Protein AF-A0A8T6G2Q2-F1 (afdb_monomer_lite)

Secondary structure (DSSP, 8-state):
--------------------------HHHHHHHHHHHHHHHHHHHHHHHH---SHHHHHHHHHHHHHHGGGTHHHHHHHHHHHHHHHHHHHH------HHHHHHHHHHHHHHHHHHHHHH-SHHHHTTS-TTHHHHHHHHHHHHHHHHHHHHHHHHHHHHHHHHHHHHHHHHHHHHHHHHHHHHHHHHHHHHHHHHHHHHHHHHHHHHTTS-S--------------------------PPPPPP--------TT--------------S-------------

Sequence (283 aa):
MATRRSTAQKKSSRDSGLPLPSFRLPSPLRREVFGVLSIVIGLLSGIALLSPSGTVSGLWHELLVVLFGWMAPLPALASIVLGVQLIRDGITQERYVRWETLTALAVLVLAATAFGQAIAGPPEMAAAYPVGGAIGLQILAPLTTALGFAGAVIVLFALLLITTIITFSISLGRMRSALGGMWYVVRLVGKGIGVLFRAAGGAYRRMGERATEPEEEEPPQPRALNVRVASNVNAANGSAAPALPAMEVVVPNPADADDPTEAKDTAVDPDSETAMETEADAT

Structure (mmCIF, N/CA/C/O backbone):
data_AF-A0A8T6G2Q2-F1
#
_entry.id   AF-A0A8T6G2Q2-F1
#
loop_
_atom_site.group_PDB
_atom_site.id
_atom_site.type_symbol
_atom_site.label_atom_id
_atom_site.label_alt_id
_atom_site.label_comp_id
_atom_site.label_asym_id
_atom_site.label_entity_id
_atom_site.label_seq_id
_atom_site.pdbx_PDB_ins_code
_atom_site.Cartn_x
_atom_site.Cartn_y
_atom_site.Cartn_z
_atom_site.occupancy
_atom_site.B_iso_or_equiv
_atom_site.auth_seq_id
_atom_site.auth_comp_id
_atom_site.auth_asym_id
_atom_site.auth_atom_id
_atom_site.pdbx_PDB_model_num
ATOM 1 N N . MET A 1 1 ? -24.782 -66.542 21.869 1.00 51.47 1 MET A N 1
ATOM 2 C CA . MET A 1 1 ? -23.308 -66.505 21.752 1.00 51.47 1 MET A CA 1
ATOM 3 C C . MET A 1 1 ? -22.889 -65.052 21.634 1.00 51.47 1 MET A C 1
ATOM 5 O O . MET A 1 1 ? -23.308 -64.391 20.697 1.00 51.47 1 MET A O 1
ATOM 9 N N . ALA A 1 2 ? -22.188 -64.541 22.643 1.00 57.53 2 ALA A N 1
ATOM 10 C CA . ALA A 1 2 ? -21.801 -63.140 22.763 1.00 57.53 2 ALA A CA 1
ATOM 11 C C . ALA A 1 2 ? -20.299 -63.003 22.500 1.00 57.53 2 ALA A C 1
ATOM 13 O O . ALA A 1 2 ? -19.509 -63.692 23.147 1.00 57.53 2 ALA A O 1
ATOM 14 N N . THR A 1 3 ? -19.904 -62.107 21.596 1.00 63.47 3 THR A N 1
ATOM 15 C CA . THR A 1 3 ? -18.490 -61.862 21.285 1.00 63.47 3 THR A CA 1
ATOM 16 C C . THR A 1 3 ? -18.117 -60.435 21.672 1.00 63.47 3 THR A C 1
ATOM 18 O O . THR A 1 3 ? -18.461 -59.468 21.000 1.00 63.47 3 THR A O 1
ATOM 21 N N . ARG A 1 4 ? -17.412 -60.326 22.805 1.00 67.88 4 ARG A N 1
ATOM 22 C CA . ARG A 1 4 ? -16.625 -59.162 23.238 1.00 67.88 4 ARG A CA 1
ATOM 23 C C . ARG A 1 4 ? -15.476 -58.906 22.257 1.00 67.88 4 ARG A C 1
ATOM 25 O O . ARG A 1 4 ? -14.802 -59.864 21.893 1.00 67.88 4 ARG A O 1
ATOM 32 N N . ARG A 1 5 ? -15.158 -57.637 21.970 1.00 54.91 5 ARG A N 1
ATOM 33 C CA . ARG A 1 5 ? -13.792 -57.114 21.704 1.00 54.91 5 ARG A CA 1
ATOM 34 C C . ARG A 1 5 ? -13.895 -55.596 21.535 1.00 54.91 5 ARG A C 1
ATOM 36 O O . ARG A 1 5 ? -14.628 -55.120 20.687 1.00 54.91 5 ARG A O 1
ATOM 43 N N . SER A 1 6 ? -13.384 -54.807 22.471 1.00 55.81 6 SER A N 1
ATOM 44 C CA . SER A 1 6 ? -11.972 -54.431 22.659 1.00 55.81 6 SER A CA 1
ATOM 45 C C . SER A 1 6 ? -11.857 -52.941 22.350 1.00 55.81 6 SER A C 1
ATOM 47 O O . SER A 1 6 ? -11.487 -52.524 21.258 1.00 55.81 6 SER A O 1
ATOM 49 N N . THR A 1 7 ? -12.251 -52.140 23.333 1.00 59.00 7 THR A N 1
ATOM 50 C CA . THR A 1 7 ? -12.077 -50.691 23.371 1.00 59.00 7 THR A CA 1
ATOM 51 C C . THR A 1 7 ? -10.587 -50.370 23.492 1.00 59.00 7 THR A C 1
ATOM 53 O O . THR A 1 7 ? -10.003 -50.523 24.564 1.00 59.00 7 THR A O 1
ATOM 56 N N . ALA A 1 8 ? -9.964 -49.950 22.389 1.00 65.19 8 ALA A N 1
ATOM 57 C CA . ALA A 1 8 ? -8.595 -49.450 22.380 1.00 65.19 8 ALA A CA 1
ATOM 58 C C . ALA A 1 8 ? -8.556 -48.074 23.059 1.00 65.19 8 ALA A C 1
ATOM 60 O O . ALA A 1 8 ? -9.005 -47.060 22.525 1.00 65.19 8 ALA A O 1
ATOM 61 N N . GLN A 1 9 ? -8.052 -48.072 24.286 1.00 64.00 9 GLN A N 1
ATOM 62 C CA . GLN A 1 9 ? -7.900 -46.905 25.137 1.00 64.00 9 GLN A CA 1
ATOM 63 C C . GLN A 1 9 ? -6.747 -46.046 24.589 1.00 64.00 9 GLN A C 1
ATOM 65 O O . GLN A 1 9 ? -5.572 -46.326 24.823 1.00 64.00 9 GLN A O 1
ATOM 70 N N . LYS A 1 10 ? -7.080 -45.015 23.801 1.00 64.75 10 LYS A N 1
ATOM 71 C CA . LYS A 1 10 ? -6.103 -44.065 23.254 1.00 64.75 10 LYS A CA 1
ATOM 72 C C . LYS A 1 10 ? -5.532 -43.231 24.404 1.00 64.75 10 LYS A C 1
ATOM 74 O O . LYS A 1 10 ? -6.220 -42.408 25.004 1.00 64.75 10 LYS A O 1
ATOM 79 N N . LYS A 1 11 ? -4.270 -43.511 24.730 1.00 55.12 11 LYS A N 1
ATOM 80 C CA . LYS A 1 11 ? -3.450 -42.863 25.756 1.00 55.12 11 LYS A CA 1
ATOM 81 C C . LYS A 1 11 ? -3.349 -41.365 25.446 1.00 55.12 11 LYS A C 1
ATOM 83 O O . LYS A 1 11 ? -2.615 -40.950 24.558 1.00 55.12 11 LYS A O 1
ATOM 88 N N . SER A 1 12 ? -4.150 -40.578 26.159 1.00 57.19 12 SER A N 1
ATOM 89 C CA . SER A 1 12 ? -4.102 -39.117 26.194 1.00 57.19 12 SER A CA 1
ATOM 90 C C . SER A 1 12 ? -2.774 -38.686 26.812 1.00 57.19 12 SER A C 1
ATOM 92 O O . SER A 1 12 ? -2.620 -38.714 28.036 1.00 57.19 12 SER A O 1
ATOM 94 N N . SER A 1 13 ? -1.818 -38.309 25.970 1.00 58.84 13 SER A N 1
ATOM 95 C CA . SER A 1 13 ? -0.594 -37.620 26.369 1.00 58.84 13 SER A CA 1
ATOM 96 C C . SER A 1 13 ? -0.976 -36.350 27.129 1.00 58.84 13 SER A C 1
ATOM 98 O O . SER A 1 13 ? -1.517 -35.406 26.557 1.00 58.84 13 SER A O 1
ATOM 100 N N . ARG A 1 14 ? -0.768 -36.372 28.449 1.00 54.38 14 ARG A N 1
ATOM 101 C CA . ARG A 1 14 ? -0.825 -35.196 29.316 1.00 54.38 14 ARG A CA 1
ATOM 102 C C . ARG A 1 14 ? 0.347 -34.304 28.937 1.00 54.38 14 ARG A C 1
ATOM 104 O O . ARG A 1 14 ? 1.445 -34.474 29.454 1.00 54.38 14 ARG A O 1
ATOM 111 N N . ASP A 1 15 ? 0.094 -33.398 28.009 1.00 60.88 15 ASP A N 1
ATOM 112 C CA . ASP A 1 15 ? 0.942 -32.244 27.773 1.00 60.88 15 ASP A CA 1
ATOM 113 C C . ASP A 1 15 ? 0.761 -31.293 28.963 1.00 60.88 15 ASP A C 1
ATOM 115 O O . ASP A 1 15 ? -0.177 -30.499 29.036 1.00 60.88 15 ASP A O 1
ATOM 119 N N . SER A 1 16 ? 1.596 -31.472 29.985 1.00 57.59 16 SER A N 1
ATOM 120 C CA . SER A 1 16 ? 1.723 -30.566 31.125 1.00 57.59 16 SER A CA 1
ATOM 121 C C . SER A 1 16 ? 2.542 -29.341 30.718 1.00 57.59 16 SER A C 1
ATOM 123 O O . SER A 1 16 ? 3.572 -29.035 31.318 1.00 57.59 16 SER A O 1
ATOM 125 N N . GLY A 1 17 ? 2.086 -28.655 29.669 1.00 61.47 17 GLY A N 1
ATOM 126 C CA . GLY A 1 17 ? 2.550 -27.326 29.320 1.00 61.47 17 GLY A CA 1
ATOM 127 C C . GLY A 1 17 ? 2.152 -26.371 30.436 1.00 61.47 17 GLY A C 1
ATOM 128 O O . GLY A 1 17 ? 0.968 -26.223 30.749 1.00 61.47 17 GLY A O 1
ATOM 129 N N . LEU A 1 18 ? 3.152 -25.761 31.072 1.00 70.06 18 LEU A N 1
ATOM 130 C CA . LEU A 1 18 ? 2.967 -24.695 32.052 1.00 70.06 18 LEU A CA 1
ATOM 131 C C . LEU A 1 18 ? 1.951 -23.683 31.496 1.00 70.06 18 LEU A C 1
ATOM 133 O O . LEU A 1 18 ? 2.100 -23.277 30.339 1.00 70.06 18 LEU A O 1
ATOM 137 N N . PRO A 1 19 ? 0.921 -23.283 32.267 1.00 65.06 19 PRO A N 1
ATOM 138 C CA . PRO A 1 19 ? -0.070 -22.322 31.812 1.00 65.06 19 PRO A CA 1
ATOM 139 C C . PRO A 1 19 ? 0.633 -20.986 31.592 1.00 65.06 19 PRO A C 1
ATOM 141 O O . PRO A 1 19 ? 0.800 -20.187 32.512 1.00 65.06 19 PRO A O 1
ATOM 144 N N . LEU A 1 20 ? 1.087 -20.761 30.359 1.00 74.50 20 LEU A N 1
ATOM 145 C CA . LEU A 1 20 ? 1.604 -19.474 29.941 1.00 74.50 20 LEU A CA 1
ATOM 146 C C . LEU A 1 20 ? 0.489 -18.459 30.209 1.00 74.50 20 LEU A C 1
ATOM 148 O O . LEU A 1 20 ? -0.656 -18.711 29.814 1.00 74.50 20 LEU A O 1
ATOM 152 N N . PRO A 1 21 ? 0.782 -17.348 30.903 1.00 66.44 21 PRO A N 1
ATOM 153 C CA . PRO A 1 21 ? -0.206 -16.327 31.200 1.00 66.44 21 PRO A CA 1
ATOM 154 C C . PRO A 1 21 ? -0.752 -15.790 29.878 1.00 66.44 21 PRO A C 1
ATOM 156 O O . PRO A 1 21 ? -0.144 -14.953 29.211 1.00 66.44 21 PRO A O 1
ATOM 159 N N . SER A 1 22 ? -1.902 -16.317 29.454 1.00 71.00 22 SER A N 1
ATOM 160 C CA . SER A 1 22 ? -2.543 -15.873 28.233 1.00 71.00 22 SER A CA 1
ATOM 161 C C . SER A 1 22 ? -3.115 -14.497 28.531 1.00 71.00 22 SER A C 1
ATOM 163 O O . SER A 1 22 ? -4.169 -14.387 29.162 1.00 71.00 22 SER A O 1
ATOM 165 N N . PHE A 1 23 ? -2.416 -13.448 28.100 1.00 64.75 23 PHE A N 1
ATOM 166 C CA . PHE A 1 23 ? -2.930 -12.083 28.059 1.00 64.75 23 PHE A CA 1
ATOM 167 C C . PHE A 1 23 ? -4.127 -12.029 27.093 1.00 64.75 23 PHE A C 1
ATOM 169 O O . PHE A 1 23 ? -4.063 -11.568 25.949 1.00 64.75 23 PHE A O 1
ATOM 176 N N . ARG A 1 24 ? -5.274 -12.540 27.546 1.00 67.94 24 ARG A N 1
ATOM 177 C CA . ARG A 1 24 ? -6.574 -12.393 26.898 1.00 67.94 24 ARG A CA 1
ATOM 178 C C . ARG A 1 24 ? -7.089 -10.993 27.199 1.00 67.94 24 ARG A C 1
ATOM 180 O O . ARG A 1 24 ? -8.025 -10.803 27.962 1.00 67.94 24 ARG A O 1
ATOM 187 N N . LEU A 1 25 ? -6.440 -10.006 26.583 1.00 69.19 25 LEU A N 1
ATOM 188 C CA . LEU A 1 25 ? -6.986 -8.660 26.456 1.00 69.19 25 LEU A CA 1
ATOM 189 C C . LEU A 1 25 ? -8.425 -8.758 25.923 1.00 69.19 25 LEU A C 1
ATOM 191 O O . LEU A 1 25 ? -8.634 -9.497 24.948 1.00 69.19 25 LEU A O 1
ATOM 195 N N . PRO A 1 26 ? -9.387 -8.029 26.516 1.00 76.69 26 PRO A N 1
ATOM 196 C CA . PRO A 1 26 ? -10.758 -7.980 26.035 1.00 76.69 26 PRO A CA 1
ATOM 197 C C . PRO A 1 26 ? -10.781 -7.684 24.533 1.00 76.69 26 PRO A C 1
ATOM 199 O O . PRO A 1 26 ? -10.098 -6.776 24.057 1.00 76.69 26 PRO A O 1
ATOM 202 N N . SER A 1 27 ? -11.568 -8.453 23.777 1.00 75.00 27 SER A N 1
ATOM 203 C CA . SER A 1 27 ? -11.686 -8.296 22.321 1.00 75.00 27 SER A CA 1
ATOM 204 C C . SER A 1 27 ? -11.987 -6.858 21.840 1.00 75.00 27 SER A C 1
ATOM 206 O O . SER A 1 27 ? -11.511 -6.529 20.752 1.00 75.00 27 SER A O 1
ATOM 208 N N . PRO A 1 28 ? -12.717 -6.001 22.593 1.00 74.81 28 PRO A N 1
ATOM 209 C CA . PRO A 1 28 ? -12.918 -4.595 22.228 1.00 74.81 28 PRO A CA 1
ATOM 210 C C . PRO A 1 28 ? -11.619 -3.780 22.274 1.00 74.81 28 PRO A C 1
ATOM 212 O O . PRO A 1 28 ? -11.268 -3.129 21.294 1.00 74.81 28 PRO A O 1
ATOM 215 N N . LEU A 1 29 ? -10.849 -3.913 23.362 1.00 80.31 29 LEU A N 1
ATOM 216 C CA . LEU A 1 29 ? -9.607 -3.162 23.581 1.00 80.31 29 LEU A CA 1
ATOM 217 C C . LEU A 1 29 ? -8.563 -3.456 22.498 1.00 80.31 29 LEU A C 1
ATOM 219 O O . LEU A 1 29 ? -7.843 -2.568 22.055 1.00 80.31 29 LEU A O 1
ATOM 223 N N . ARG A 1 30 ? -8.499 -4.710 22.028 1.00 80.19 30 ARG A N 1
ATOM 224 C CA . ARG A 1 30 ? -7.581 -5.097 20.946 1.00 80.19 30 ARG A CA 1
ATOM 225 C C . ARG A 1 30 ? -7.847 -4.297 19.669 1.00 80.19 30 ARG A C 1
ATOM 227 O O . ARG A 1 30 ? -6.897 -3.850 19.039 1.00 80.19 30 ARG A O 1
ATOM 234 N N . ARG A 1 31 ? -9.115 -4.097 19.289 1.00 77.31 31 ARG A N 1
ATOM 235 C CA . ARG A 1 31 ? -9.473 -3.337 18.077 1.00 77.31 31 ARG A CA 1
ATOM 236 C C . ARG A 1 31 ? -9.104 -1.866 18.188 1.00 77.31 31 ARG A C 1
ATOM 238 O O . ARG A 1 31 ? -8.570 -1.324 17.228 1.00 77.31 31 ARG A O 1
ATOM 245 N N . GLU A 1 32 ? -9.350 -1.249 19.339 1.00 82.31 32 GLU A N 1
ATOM 246 C CA . GLU A 1 32 ? -8.978 0.148 19.581 1.00 82.31 32 GLU A CA 1
ATOM 247 C C . GLU A 1 32 ? -7.463 0.343 19.490 1.00 82.31 32 GLU A C 1
ATOM 249 O O . GLU A 1 32 ? -7.003 1.229 18.772 1.00 82.31 32 GLU A O 1
ATOM 254 N N . VAL A 1 33 ? -6.683 -0.544 20.120 1.00 85.31 33 VAL A N 1
ATOM 255 C CA . VAL A 1 33 ? -5.214 -0.512 20.049 1.00 85.31 33 VAL A CA 1
ATOM 256 C C . VAL A 1 33 ? -4.726 -0.671 18.608 1.00 85.31 33 VAL A C 1
ATOM 258 O O . VAL A 1 33 ? -3.885 0.108 18.168 1.00 85.31 33 VAL A O 1
ATOM 261 N N . PHE A 1 34 ? -5.277 -1.617 17.839 1.00 82.12 34 PHE A N 1
ATOM 262 C CA . PHE A 1 34 ? -4.931 -1.772 16.420 1.00 82.12 34 PHE A CA 1
ATOM 263 C C . PHE A 1 34 ? -5.338 -0.560 15.572 1.00 82.12 34 PHE A C 1
ATOM 265 O O . PHE A 1 34 ? -4.605 -0.188 14.655 1.00 82.12 34 PHE A O 1
ATOM 272 N N . GLY A 1 35 ? -6.477 0.066 15.874 1.00 82.75 35 GLY A N 1
ATOM 273 C CA . GLY A 1 35 ? -6.940 1.274 15.199 1.00 82.75 35 GLY A CA 1
ATOM 274 C C . GLY A 1 35 ? -5.987 2.443 15.423 1.00 82.75 35 GLY A C 1
ATOM 275 O O . GLY A 1 35 ? -5.496 3.028 14.460 1.00 82.75 35 GLY A O 1
ATOM 276 N N . VAL A 1 36 ? -5.650 2.725 16.684 1.00 86.62 36 VAL A N 1
ATOM 277 C CA . VAL A 1 36 ? -4.684 3.772 17.052 1.00 86.62 36 VAL A CA 1
ATOM 278 C C . VAL A 1 36 ? -3.313 3.484 16.446 1.00 86.62 36 VAL A C 1
ATOM 280 O O . VAL A 1 36 ? -2.727 4.372 15.831 1.00 86.62 36 VAL A O 1
ATOM 283 N N . LEU A 1 37 ? -2.825 2.245 16.542 1.00 87.94 37 LEU A N 1
ATOM 284 C CA . LEU A 1 37 ? -1.538 1.854 15.968 1.00 87.94 37 LEU A CA 1
ATOM 285 C C . LEU A 1 37 ? -1.514 2.056 14.446 1.00 87.94 37 LEU A C 1
ATOM 287 O O . LEU A 1 37 ? -0.541 2.586 13.919 1.00 87.94 37 LEU A O 1
ATOM 291 N N . SER A 1 38 ? -2.601 1.717 13.748 1.00 83.31 38 SER A N 1
ATOM 292 C CA . SER A 1 38 ? -2.727 1.939 12.300 1.00 83.31 38 SER A CA 1
ATOM 293 C C . SER A 1 38 ? -2.705 3.427 11.940 1.00 83.31 38 SER A C 1
ATOM 295 O O . SER A 1 38 ? -2.037 3.814 10.982 1.00 83.31 38 SER A O 1
ATOM 297 N N . ILE A 1 39 ? -3.370 4.283 12.727 1.00 83.44 39 ILE A N 1
ATOM 298 C CA . ILE A 1 39 ? -3.314 5.742 12.540 1.00 83.44 39 ILE A CA 1
ATOM 299 C C . ILE A 1 39 ? -1.889 6.259 12.746 1.00 83.44 39 ILE A C 1
ATOM 301 O O . ILE A 1 39 ? -1.410 7.045 11.931 1.00 83.44 39 ILE A O 1
ATOM 305 N N . VAL A 1 40 ? -1.200 5.809 13.799 1.00 90.12 40 VAL A N 1
ATOM 306 C CA . VAL A 1 40 ? 0.190 6.200 14.084 1.00 90.12 40 VAL A CA 1
ATOM 307 C C . VAL A 1 40 ? 1.118 5.775 12.948 1.00 90.12 40 VAL A C 1
ATOM 309 O O . VAL A 1 40 ? 1.902 6.594 12.480 1.00 90.12 40 VAL A O 1
ATOM 312 N N . ILE A 1 41 ? 0.992 4.542 12.447 1.00 87.56 41 ILE A N 1
ATOM 313 C CA . ILE A 1 41 ? 1.764 4.048 11.296 1.00 87.56 41 ILE A CA 1
ATOM 314 C C . ILE A 1 41 ? 1.473 4.884 10.044 1.00 87.56 41 ILE A C 1
ATOM 316 O O . ILE A 1 41 ? 2.397 5.250 9.316 1.00 87.56 41 ILE A O 1
ATOM 320 N N . GLY A 1 42 ? 0.207 5.224 9.799 1.00 86.31 42 GLY A N 1
ATOM 321 C CA . GLY A 1 42 ? -0.194 6.052 8.665 1.00 86.31 42 GLY A CA 1
ATOM 322 C C . GLY A 1 42 ? 0.355 7.479 8.736 1.00 86.31 42 GLY A C 1
ATOM 323 O O . GLY A 1 42 ? 0.887 7.985 7.749 1.00 86.31 42 GLY A O 1
ATOM 324 N N . LEU A 1 43 ? 0.305 8.107 9.914 1.00 86.19 43 LEU A N 1
ATOM 325 C CA . LEU A 1 43 ? 0.905 9.420 10.174 1.00 86.19 43 LEU A CA 1
ATOM 326 C C . LEU A 1 43 ? 2.426 9.386 10.026 1.00 86.19 43 LEU A C 1
ATOM 328 O O . LEU A 1 43 ? 2.983 10.249 9.354 1.00 86.19 43 LEU A O 1
ATOM 332 N N . LEU A 1 44 ? 3.090 8.386 10.611 1.00 88.62 44 LEU A N 1
ATOM 333 C CA . LEU A 1 44 ? 4.538 8.212 10.516 1.00 88.62 44 LEU A CA 1
ATOM 334 C C . LEU A 1 44 ? 4.974 8.048 9.058 1.00 88.62 44 LEU A C 1
ATOM 336 O O . LEU A 1 44 ? 5.921 8.696 8.622 1.00 88.62 44 LEU A O 1
ATOM 340 N N . SER A 1 45 ? 4.233 7.249 8.289 1.00 87.69 45 SER A N 1
ATOM 341 C CA . SER A 1 45 ? 4.470 7.056 6.857 1.00 87.69 45 SER A CA 1
ATOM 342 C C . SER A 1 45 ? 4.252 8.348 6.069 1.00 87.69 45 SER A C 1
ATOM 344 O O . SER A 1 45 ? 5.067 8.696 5.221 1.00 87.69 45 SER A O 1
ATOM 346 N N . GLY A 1 46 ? 3.200 9.110 6.384 1.00 85.94 46 GLY A N 1
ATOM 347 C CA . GLY A 1 46 ? 2.959 10.420 5.778 1.00 85.94 46 GLY A CA 1
ATOM 348 C C . GLY A 1 46 ? 4.087 11.415 6.062 1.00 85.94 46 GLY A C 1
ATOM 349 O O . GLY A 1 46 ? 4.587 12.058 5.145 1.00 85.94 46 GLY A O 1
ATOM 350 N N . ILE A 1 47 ? 4.540 11.508 7.315 1.00 86.62 47 ILE A N 1
ATOM 351 C CA . ILE A 1 47 ? 5.652 12.388 7.706 1.00 86.62 47 ILE A CA 1
ATOM 352 C C . ILE A 1 47 ? 6.951 11.959 7.016 1.00 86.62 47 ILE A C 1
ATOM 354 O O . ILE A 1 47 ? 7.659 12.815 6.491 1.00 86.62 47 ILE A O 1
ATOM 358 N N . ALA A 1 48 ? 7.241 10.656 6.967 1.00 87.12 48 ALA A N 1
ATOM 359 C CA . ALA A 1 48 ? 8.424 10.123 6.294 1.00 87.12 48 ALA A CA 1
ATOM 360 C C . ALA A 1 48 ? 8.440 10.445 4.792 1.00 87.12 48 ALA A C 1
ATOM 362 O O . ALA A 1 48 ? 9.492 10.747 4.237 1.00 87.12 48 ALA A O 1
ATOM 363 N N . LEU A 1 49 ? 7.276 10.440 4.138 1.00 85.81 49 LEU A N 1
ATOM 364 C CA . LEU A 1 49 ? 7.146 10.822 2.731 1.00 85.81 49 LEU A CA 1
ATOM 365 C C . LEU A 1 49 ? 7.299 12.324 2.490 1.00 85.81 49 LEU A C 1
ATOM 367 O O . LEU A 1 49 ? 7.838 12.714 1.461 1.00 85.81 49 LEU A O 1
ATOM 371 N N . LEU A 1 50 ? 6.824 13.163 3.413 1.00 87.81 50 LEU A N 1
ATOM 372 C CA . LEU A 1 50 ? 6.910 14.619 3.271 1.00 87.81 50 LEU A CA 1
ATOM 373 C C . LEU A 1 50 ? 8.292 15.171 3.645 1.00 87.81 50 LEU A C 1
ATOM 375 O O . LEU A 1 50 ? 8.708 16.184 3.089 1.00 87.81 50 LEU A O 1
ATOM 379 N N . SER A 1 51 ? 8.976 14.553 4.611 1.00 88.62 51 SER A N 1
ATOM 380 C CA . SER A 1 51 ? 10.248 15.043 5.145 1.00 88.62 51 SER A CA 1
ATOM 381 C C . SER A 1 51 ? 11.174 13.883 5.543 1.00 88.62 51 SER A C 1
ATOM 383 O O . SER A 1 51 ? 11.209 13.488 6.716 1.00 88.62 51 SER A O 1
ATOM 385 N N . PRO A 1 52 ? 11.995 13.368 4.611 1.00 85.94 52 PRO A N 1
ATOM 386 C CA . PRO A 1 52 ? 12.952 12.287 4.873 1.00 85.94 52 PRO A CA 1
ATOM 387 C C . PRO A 1 52 ? 14.210 12.757 5.643 1.00 85.94 52 PRO A C 1
ATOM 389 O O . PRO A 1 52 ? 15.295 12.219 5.470 1.00 85.94 52 PRO A O 1
ATOM 392 N N . SER A 1 53 ? 14.097 13.782 6.493 1.00 85.69 53 SER A N 1
ATOM 393 C CA . SER A 1 53 ? 15.232 14.483 7.115 1.00 85.69 53 SER A CA 1
ATOM 394 C C . SER A 1 53 ? 15.866 13.786 8.330 1.00 85.69 53 SER A C 1
ATOM 396 O O . SER A 1 53 ? 16.902 14.241 8.806 1.00 85.69 53 SER A O 1
ATOM 398 N N . GLY A 1 54 ? 15.278 12.707 8.854 1.00 88.62 54 GLY A N 1
ATOM 399 C CA . GLY A 1 54 ? 15.822 11.939 9.980 1.00 88.62 54 GLY A CA 1
ATOM 400 C C . GLY A 1 54 ? 16.287 10.549 9.553 1.00 88.62 54 GLY A C 1
ATOM 401 O O . GLY A 1 54 ? 15.766 9.997 8.596 1.00 88.62 54 GLY A O 1
ATOM 402 N N . THR A 1 55 ? 17.212 9.926 10.290 1.00 91.31 55 THR A N 1
ATOM 403 C CA . THR A 1 55 ? 17.712 8.572 9.968 1.00 91.31 55 THR A CA 1
ATOM 404 C C . THR A 1 55 ? 16.590 7.532 9.923 1.00 91.31 55 THR A C 1
ATOM 406 O O . THR A 1 55 ? 16.513 6.736 8.994 1.00 91.31 55 THR A O 1
ATOM 409 N N . VAL A 1 56 ? 15.677 7.571 10.901 1.00 90.50 56 VAL A N 1
ATOM 410 C CA . VAL A 1 56 ? 14.537 6.641 10.957 1.00 90.50 56 VAL A CA 1
ATOM 411 C C . VAL A 1 56 ? 13.518 6.947 9.859 1.00 90.50 56 VAL A C 1
ATOM 413 O O . VAL A 1 56 ? 13.013 6.023 9.229 1.00 90.50 56 VAL A O 1
ATOM 416 N N . SER A 1 57 ? 13.218 8.226 9.603 1.00 88.94 57 SER A N 1
ATOM 417 C CA . SER A 1 57 ? 12.249 8.598 8.565 1.00 88.94 57 SER A CA 1
ATOM 418 C C . SER A 1 57 ? 12.792 8.381 7.156 1.00 88.94 57 SER A C 1
ATOM 420 O O . SER A 1 57 ? 12.024 7.986 6.290 1.00 88.94 57 SER A O 1
ATOM 422 N N . GLY A 1 58 ? 14.095 8.565 6.941 1.00 90.31 58 GLY A N 1
ATOM 423 C CA . GLY A 1 58 ? 14.793 8.252 5.698 1.00 90.31 58 GLY A CA 1
ATOM 424 C C . GLY A 1 58 ? 14.772 6.755 5.404 1.00 90.31 58 GLY A C 1
ATOM 425 O O . GLY A 1 58 ? 14.328 6.365 4.331 1.00 90.31 58 GLY A O 1
ATOM 426 N N . LEU A 1 59 ? 15.124 5.912 6.383 1.00 92.44 59 LEU A N 1
ATOM 427 C CA . LEU A 1 59 ? 15.054 4.454 6.224 1.00 92.44 59 LEU A CA 1
ATOM 428 C C . LEU A 1 59 ? 13.614 3.970 5.992 1.00 92.44 59 LEU A C 1
ATOM 430 O O . LEU A 1 59 ? 13.367 3.102 5.160 1.00 92.44 59 LEU A O 1
ATOM 434 N N . TRP A 1 60 ? 12.641 4.558 6.694 1.00 92.56 60 TRP A N 1
ATOM 435 C CA . TRP A 1 60 ? 11.226 4.245 6.483 1.00 92.56 60 TRP A CA 1
ATOM 436 C C . TRP A 1 60 ? 10.724 4.701 5.107 1.00 92.56 60 TRP A C 1
ATOM 438 O O . TRP A 1 60 ? 9.975 3.981 4.453 1.00 92.56 60 TRP A O 1
ATOM 448 N N . HIS A 1 61 ? 11.145 5.884 4.654 1.00 91.12 61 HIS A N 1
ATOM 449 C CA . HIS A 1 61 ? 10.842 6.409 3.326 1.00 91.12 61 HIS A CA 1
ATOM 450 C C . HIS A 1 61 ? 11.402 5.499 2.234 1.00 91.12 61 HIS A C 1
ATOM 452 O O . HIS A 1 61 ? 10.664 5.101 1.338 1.00 91.12 61 HIS A O 1
ATOM 458 N N . GLU A 1 62 ? 12.677 5.129 2.342 1.00 90.50 62 GLU A N 1
ATOM 459 C CA . GLU A 1 62 ? 13.337 4.223 1.408 1.00 90.50 62 GLU A CA 1
ATOM 460 C C . GLU A 1 62 ? 12.622 2.873 1.364 1.00 90.50 62 GLU A C 1
ATOM 462 O O . GLU A 1 62 ? 12.286 2.401 0.284 1.00 90.50 62 GLU A O 1
ATOM 467 N N . LEU A 1 63 ? 12.260 2.304 2.519 1.00 90.88 63 LEU A N 1
ATOM 468 C CA . LEU A 1 63 ? 11.479 1.070 2.577 1.00 90.88 63 LEU A CA 1
ATOM 469 C C . LEU A 1 63 ? 10.133 1.209 1.844 1.00 90.88 63 LEU A C 1
ATOM 471 O O . LEU A 1 63 ? 9.759 0.332 1.067 1.00 90.88 63 LEU A O 1
ATOM 475 N N . LEU A 1 64 ? 9.405 2.312 2.048 1.00 88.31 64 LEU A N 1
ATOM 476 C CA . LEU A 1 64 ? 8.127 2.555 1.370 1.00 88.31 64 LEU A CA 1
ATOM 477 C C . LEU A 1 64 ? 8.293 2.713 -0.147 1.00 88.31 64 LEU A C 1
ATOM 479 O O . LEU A 1 64 ? 7.498 2.157 -0.904 1.00 88.31 64 LEU A O 1
ATOM 483 N N . VAL A 1 65 ? 9.317 3.437 -0.596 1.00 87.94 65 VAL A N 1
ATOM 484 C CA . VAL A 1 65 ? 9.602 3.641 -2.023 1.00 87.94 65 VAL A CA 1
ATOM 485 C C . VAL A 1 65 ? 10.097 2.350 -2.673 1.00 87.94 65 VAL A C 1
ATOM 487 O O . VAL A 1 65 ? 9.655 2.016 -3.764 1.00 87.94 65 VAL A O 1
ATOM 490 N N . VAL A 1 66 ? 10.933 1.557 -2.007 1.00 88.50 66 VAL A N 1
ATOM 491 C CA . VAL A 1 66 ? 11.408 0.272 -2.541 1.00 88.50 66 VAL A CA 1
ATOM 492 C C . VAL A 1 66 ? 10.262 -0.735 -2.658 1.00 88.50 66 VAL A C 1
ATOM 494 O O . VAL A 1 66 ? 10.164 -1.444 -3.660 1.00 88.50 66 VAL A O 1
ATOM 497 N N . LEU A 1 67 ? 9.362 -0.801 -1.672 1.00 86.88 67 LEU A N 1
ATOM 498 C CA . LEU A 1 67 ? 8.251 -1.757 -1.695 1.00 86.88 67 LEU A CA 1
ATOM 499 C C . LEU A 1 67 ? 7.141 -1.349 -2.669 1.00 86.88 67 LEU A C 1
ATOM 501 O O . LEU A 1 67 ? 6.650 -2.199 -3.414 1.00 86.88 67 LEU A O 1
ATOM 505 N N . PHE A 1 68 ? 6.734 -0.078 -2.645 1.00 85.56 68 PHE A N 1
ATOM 506 C CA . PHE A 1 68 ? 5.528 0.404 -3.329 1.00 85.56 68 PHE A CA 1
ATOM 507 C C . PHE A 1 68 ? 5.811 1.339 -4.513 1.00 85.56 68 PHE A C 1
ATOM 509 O O . PHE A 1 68 ? 4.899 1.618 -5.294 1.00 85.56 68 PHE A O 1
ATOM 516 N N . GLY A 1 69 ? 7.038 1.842 -4.648 1.00 87.19 69 GLY A N 1
ATOM 517 C CA . GLY A 1 69 ? 7.440 2.761 -5.710 1.00 87.19 69 GLY A CA 1
ATOM 518 C C . GLY A 1 69 ? 6.606 4.042 -5.719 1.00 87.19 69 GLY A C 1
ATOM 519 O O . GLY A 1 69 ? 6.450 4.705 -4.693 1.00 87.19 69 GLY A O 1
ATOM 520 N N . TRP A 1 70 ? 6.012 4.383 -6.864 1.00 84.00 70 TRP A N 1
ATOM 521 C CA . TRP A 1 70 ? 5.147 5.563 -7.020 1.00 84.00 70 TRP A CA 1
ATOM 522 C C . TRP A 1 70 ? 3.894 5.525 -6.132 1.00 84.00 70 TRP A C 1
ATOM 524 O O . TRP A 1 70 ? 3.319 6.568 -5.822 1.00 84.00 70 TRP A O 1
ATOM 534 N N . MET A 1 71 ? 3.492 4.330 -5.683 1.00 85.31 71 MET A N 1
ATOM 535 C CA . MET A 1 71 ? 2.366 4.128 -4.773 1.00 85.31 71 MET A CA 1
ATOM 536 C C . MET A 1 71 ? 2.752 4.241 -3.299 1.00 85.31 71 MET A C 1
ATOM 538 O O . MET A 1 71 ? 1.894 4.031 -2.448 1.00 85.31 71 MET A O 1
ATOM 542 N N . ALA A 1 72 ? 3.984 4.628 -2.959 1.00 86.19 72 ALA A N 1
ATOM 543 C CA . ALA A 1 72 ? 4.408 4.871 -1.579 1.00 86.19 72 ALA A CA 1
ATOM 544 C C . ALA A 1 72 ? 3.445 5.734 -0.720 1.00 86.19 72 ALA A C 1
ATOM 546 O O . ALA A 1 72 ? 3.274 5.405 0.457 1.00 86.19 72 ALA A O 1
ATOM 547 N N . PRO A 1 73 ? 2.746 6.776 -1.232 1.00 85.31 73 PRO A N 1
ATOM 548 C CA . PRO A 1 73 ? 1.754 7.509 -0.433 1.00 85.31 73 PRO A CA 1
ATOM 549 C C . PRO A 1 73 ? 0.448 6.749 -0.158 1.00 85.31 73 PRO A C 1
ATOM 551 O O . PRO A 1 73 ? -0.265 7.090 0.790 1.00 85.31 73 PRO A O 1
ATOM 554 N N . LEU A 1 74 ? 0.114 5.716 -0.936 1.00 83.19 74 LEU A N 1
ATOM 555 C CA . LEU A 1 74 ? -1.139 4.972 -0.784 1.00 83.19 74 LEU A CA 1
ATOM 556 C C . LEU A 1 74 ? -1.219 4.190 0.542 1.00 83.19 74 LEU A C 1
ATOM 558 O O . LEU A 1 74 ? -2.232 4.331 1.227 1.00 83.19 74 LEU A O 1
ATOM 562 N N . PRO A 1 75 ? -0.196 3.412 0.958 1.00 81.19 75 PRO A N 1
ATOM 563 C CA . PRO A 1 75 ? -0.170 2.724 2.250 1.00 81.19 75 PRO A CA 1
ATOM 564 C C . PRO A 1 75 ? -0.344 3.656 3.449 1.00 81.19 75 PRO A C 1
ATOM 566 O O . PRO A 1 75 ? -1.051 3.308 4.398 1.00 81.19 75 PRO A O 1
ATOM 569 N N . ALA A 1 76 ? 0.257 4.851 3.403 1.00 85.62 76 ALA A N 1
ATOM 570 C CA . ALA A 1 76 ? 0.097 5.859 4.448 1.00 85.62 76 ALA A CA 1
ATOM 571 C C . ALA A 1 76 ? -1.376 6.275 4.574 1.00 85.62 76 ALA A C 1
ATOM 573 O O . ALA A 1 76 ? -1.954 6.226 5.662 1.00 85.62 76 ALA A O 1
ATOM 574 N N . LEU A 1 77 ? -2.011 6.599 3.443 1.00 81.56 77 LEU A N 1
ATOM 575 C CA . LEU A 1 77 ? -3.419 6.984 3.400 1.00 81.56 77 LEU A CA 1
ATOM 576 C C . LEU A 1 77 ? -4.343 5.828 3.813 1.00 81.56 77 LEU A C 1
ATOM 578 O O . LEU A 1 77 ? -5.245 6.021 4.628 1.00 81.56 77 LEU A O 1
ATOM 582 N N . ALA A 1 78 ? -4.093 4.622 3.301 1.00 80.06 78 ALA A N 1
ATOM 583 C CA . ALA A 1 78 ? -4.852 3.420 3.627 1.00 80.06 78 ALA A CA 1
ATOM 584 C C . ALA A 1 78 ? -4.794 3.107 5.127 1.00 80.06 78 ALA A C 1
ATOM 586 O O . ALA A 1 78 ? -5.829 2.819 5.721 1.00 80.06 78 ALA A O 1
ATOM 587 N N . SER A 1 79 ? -3.624 3.238 5.758 1.00 81.25 79 SER A N 1
ATOM 588 C CA . SER A 1 79 ? -3.444 2.990 7.195 1.00 81.25 79 SER A CA 1
ATOM 589 C C . SER A 1 79 ? -4.232 3.977 8.059 1.00 81.25 79 SER A C 1
ATOM 591 O O . SER A 1 79 ? -4.853 3.573 9.043 1.00 81.25 79 SER A O 1
ATOM 593 N N . ILE A 1 80 ? -4.285 5.256 7.663 1.00 78.12 80 ILE A N 1
ATOM 594 C CA . ILE A 1 80 ? -5.101 6.271 8.349 1.00 78.12 80 ILE A CA 1
ATOM 595 C C . ILE A 1 80 ? -6.587 5.931 8.223 1.00 78.12 80 ILE A C 1
ATOM 597 O O . ILE A 1 80 ? -7.292 5.883 9.230 1.00 78.12 80 ILE A O 1
ATOM 601 N N . VAL A 1 81 ? -7.069 5.670 7.003 1.00 77.88 81 VAL A N 1
ATOM 602 C CA . VAL A 1 81 ? -8.485 5.348 6.753 1.00 77.88 81 VAL A CA 1
ATOM 603 C C . VAL A 1 81 ? -8.897 4.092 7.515 1.00 77.88 81 VAL A C 1
ATOM 605 O O . VAL A 1 81 ? -9.929 4.088 8.188 1.00 77.88 81 VAL A O 1
ATOM 608 N N . LEU A 1 82 ? -8.065 3.052 7.460 1.00 76.25 82 LEU A N 1
ATOM 609 C CA . LEU A 1 82 ? -8.287 1.801 8.168 1.00 76.25 82 LEU A CA 1
ATOM 610 C C . LEU A 1 82 ? -8.345 2.028 9.681 1.00 76.25 82 LEU A C 1
ATOM 612 O O . LEU A 1 82 ? -9.276 1.568 10.336 1.00 76.25 82 LEU A O 1
ATOM 616 N N . GLY A 1 83 ? -7.392 2.778 10.232 1.00 82.06 83 GLY A N 1
ATOM 617 C CA . GLY A 1 83 ? -7.340 3.069 11.658 1.00 82.06 83 GLY A CA 1
ATOM 618 C C . GLY A 1 83 ? -8.553 3.859 12.154 1.00 82.06 83 GLY A C 1
ATOM 619 O O . GLY A 1 83 ? -9.153 3.495 13.165 1.00 82.06 83 GLY A O 1
ATOM 620 N N . VAL A 1 84 ? -8.991 4.874 11.401 1.00 77.75 84 VAL A N 1
ATOM 621 C CA . VAL A 1 84 ? -10.224 5.628 11.697 1.00 77.75 84 VAL A CA 1
ATOM 622 C C . VAL A 1 84 ? -11.445 4.710 11.674 1.00 77.75 84 VAL A C 1
ATOM 624 O O . VAL A 1 84 ? -12.307 4.798 12.552 1.00 77.75 84 VAL A O 1
ATOM 627 N N . GLN A 1 85 ? -11.520 3.804 10.700 1.00 74.31 85 GLN A N 1
ATOM 628 C CA . GLN A 1 85 ? -12.630 2.868 10.592 1.00 74.31 85 GLN A CA 1
ATOM 629 C C . GLN A 1 85 ? -12.637 1.838 11.731 1.00 74.31 85 GLN A C 1
ATOM 631 O O . GLN A 1 85 ? -13.697 1.573 12.291 1.00 74.31 85 GLN A O 1
ATOM 636 N N . LEU A 1 86 ? -11.471 1.332 12.150 1.00 77.31 86 LEU A N 1
ATOM 637 C CA . LEU A 1 86 ? -11.352 0.430 13.301 1.00 77.31 86 LEU A CA 1
ATOM 638 C C . LEU A 1 86 ? -11.838 1.078 14.602 1.00 77.31 86 LEU A C 1
ATOM 640 O O . LEU A 1 86 ? -12.538 0.426 15.376 1.00 77.31 86 LEU A O 1
ATOM 644 N N . ILE A 1 87 ? -11.488 2.347 14.835 1.00 79.38 87 ILE A N 1
ATOM 645 C CA . ILE A 1 87 ? -11.936 3.091 16.022 1.00 79.38 87 ILE A CA 1
ATOM 646 C C . ILE A 1 87 ? -13.453 3.287 15.976 1.00 79.38 87 ILE A C 1
ATOM 648 O O . ILE A 1 87 ? -14.144 3.018 16.957 1.00 79.38 87 ILE A O 1
ATOM 652 N N . ARG A 1 88 ? -13.991 3.697 14.822 1.00 75.94 88 ARG A N 1
ATOM 653 C CA . ARG A 1 88 ? -15.433 3.902 14.643 1.00 75.94 88 ARG A CA 1
ATOM 654 C C . ARG A 1 88 ? -16.232 2.619 14.886 1.00 75.94 88 ARG A C 1
ATOM 656 O O . ARG A 1 88 ? -17.233 2.659 15.597 1.00 75.94 88 ARG A O 1
ATOM 663 N N . ASP A 1 89 ? -15.775 1.498 14.340 1.00 72.75 89 ASP A N 1
ATOM 664 C CA . ASP A 1 89 ? -16.445 0.202 14.488 1.00 72.75 89 ASP A CA 1
ATOM 665 C C . ASP A 1 89 ? -16.295 -0.377 15.908 1.00 72.75 89 ASP A C 1
ATOM 667 O O . ASP A 1 89 ? -17.097 -1.211 16.331 1.00 72.75 89 ASP A O 1
ATOM 671 N N . GLY A 1 90 ? -15.281 0.060 16.665 1.00 75.88 90 GLY A N 1
ATOM 672 C CA . GLY A 1 90 ? -15.158 -0.226 18.096 1.00 75.88 90 GLY A CA 1
ATOM 673 C C . GLY A 1 90 ? -16.268 0.431 18.921 1.00 75.88 90 GLY A C 1
ATOM 674 O O . GLY A 1 90 ? -16.826 -0.208 19.811 1.00 75.88 90 GLY A O 1
ATOM 675 N N . ILE A 1 91 ? -16.643 1.665 18.568 1.00 73.00 91 ILE A N 1
ATOM 676 C CA . ILE A 1 91 ? -17.653 2.461 19.283 1.00 73.00 91 ILE A CA 1
ATOM 677 C C . ILE A 1 91 ? -19.072 1.944 19.020 1.00 73.00 91 ILE A C 1
ATOM 679 O O . ILE A 1 91 ? -19.878 1.865 19.943 1.00 73.00 91 ILE A O 1
ATOM 683 N N . THR A 1 92 ? -19.402 1.589 17.775 1.00 69.94 92 THR A N 1
ATOM 684 C CA . THR A 1 92 ? -20.779 1.208 17.415 1.00 69.94 92 THR A CA 1
ATOM 685 C C . THR A 1 92 ? -21.107 -0.260 17.687 1.00 69.94 92 THR A C 1
ATOM 687 O O . THR A 1 92 ? -22.263 -0.644 17.551 1.00 69.94 92 THR A O 1
ATOM 690 N N . GLN A 1 93 ? -20.118 -1.100 18.034 1.00 64.69 93 GLN A N 1
ATOM 691 C CA . GLN A 1 93 ? -20.225 -2.572 18.093 1.00 64.69 93 GLN A CA 1
ATOM 692 C C . GLN A 1 93 ? -20.783 -3.236 16.815 1.00 64.69 93 GLN A C 1
ATOM 694 O O . GLN A 1 93 ? -20.951 -4.459 16.766 1.00 64.69 93 GLN A O 1
ATOM 699 N N . GLU A 1 94 ? -21.018 -2.473 15.746 1.00 60.69 94 GLU A N 1
ATOM 700 C CA . GLU A 1 94 ? -21.498 -2.989 14.476 1.00 60.69 94 GLU A CA 1
ATOM 701 C C . GLU A 1 94 ? -20.348 -3.702 13.764 1.00 60.69 94 GLU A C 1
ATOM 703 O O . GLU A 1 94 ? -19.362 -3.126 13.302 1.00 60.69 94 GLU A O 1
ATOM 708 N N . ARG A 1 95 ? -20.464 -5.024 13.709 1.00 53.72 95 ARG A N 1
ATOM 709 C CA . ARG A 1 95 ? -19.404 -5.961 13.335 1.00 53.72 95 ARG A CA 1
ATOM 710 C C . ARG A 1 95 ? -19.192 -6.059 11.815 1.00 53.72 95 ARG A C 1
ATOM 712 O O . ARG A 1 95 ? -19.122 -7.159 11.283 1.00 53.72 95 ARG A O 1
ATOM 719 N N . TYR A 1 96 ? -19.085 -4.934 11.106 1.00 57.47 96 TYR A N 1
ATOM 720 C CA . TYR A 1 96 ? -19.140 -4.904 9.636 1.00 57.47 96 TYR A CA 1
ATOM 721 C C . TYR A 1 96 ? -17.874 -4.401 8.924 1.00 57.47 96 TYR A C 1
ATOM 723 O O . TYR A 1 96 ? -17.967 -3.937 7.784 1.00 57.47 96 TYR A O 1
ATOM 731 N N . VAL A 1 97 ? -16.677 -4.565 9.505 1.00 60.94 97 VAL A N 1
ATOM 732 C CA . VAL A 1 97 ? -15.501 -4.744 8.632 1.00 60.94 97 VAL A CA 1
ATOM 733 C C . VAL A 1 97 ? -15.603 -6.147 8.056 1.00 60.94 97 VAL A C 1
ATOM 735 O O . VAL A 1 97 ? -15.179 -7.125 8.670 1.00 60.94 97 VAL A O 1
ATOM 738 N N . ARG A 1 98 ? -16.249 -6.235 6.897 1.00 73.00 98 ARG A N 1
ATOM 739 C CA . ARG A 1 98 ? -16.259 -7.433 6.070 1.00 73.00 98 ARG A CA 1
ATOM 740 C C . ARG A 1 98 ? -14.818 -7.698 5.648 1.00 73.00 98 ARG A C 1
ATOM 742 O O . ARG A 1 98 ? -14.190 -6.833 5.036 1.00 73.00 98 ARG A O 1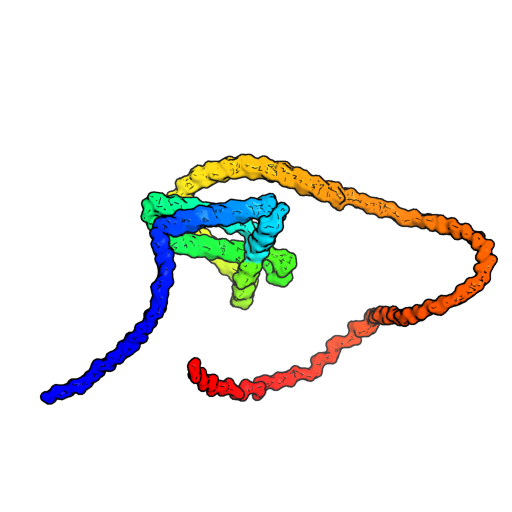
ATOM 749 N N . TRP A 1 99 ? -14.278 -8.859 6.014 1.00 78.38 99 TRP A N 1
ATOM 750 C CA . TRP A 1 99 ? -12.941 -9.295 5.592 1.00 78.38 99 TRP A CA 1
ATOM 751 C C . TRP A 1 99 ? -12.798 -9.244 4.065 1.00 78.38 99 TRP A C 1
ATOM 753 O O . TRP A 1 99 ? -11.715 -9.004 3.542 1.00 78.38 99 TRP A O 1
ATOM 763 N N . GLU A 1 100 ? -13.918 -9.367 3.359 1.00 80.81 100 GLU A N 1
ATOM 764 C CA . GLU A 1 100 ? -14.067 -9.189 1.920 1.00 80.81 100 GLU A CA 1
ATOM 765 C C . GLU A 1 100 ? -13.625 -7.797 1.440 1.00 80.81 100 GLU A C 1
ATOM 767 O O . GLU A 1 100 ? -12.963 -7.688 0.415 1.00 80.81 100 GLU A O 1
ATOM 772 N N . THR A 1 101 ? -13.923 -6.720 2.176 1.00 77.94 101 THR A N 1
ATOM 773 C CA . THR A 1 101 ? -13.478 -5.367 1.794 1.00 77.94 101 THR A CA 1
ATOM 774 C C . THR A 1 101 ? -11.981 -5.195 2.015 1.00 77.94 101 THR A C 1
ATOM 776 O O . THR A 1 101 ? -11.306 -4.581 1.194 1.00 77.94 101 THR A O 1
ATOM 779 N N . LEU A 1 102 ? -11.454 -5.745 3.111 1.00 79.94 102 LEU A N 1
ATOM 780 C CA . LEU A 1 102 ? -10.033 -5.633 3.428 1.00 79.94 102 LEU A CA 1
ATOM 781 C C . LEU A 1 102 ? -9.176 -6.410 2.425 1.00 79.94 102 LEU A C 1
ATOM 783 O O . LEU A 1 102 ? -8.165 -5.904 1.946 1.00 79.94 102 LEU A O 1
ATOM 787 N N . THR A 1 103 ? -9.618 -7.618 2.076 1.00 86.62 103 THR A N 1
ATOM 788 C CA . THR A 1 103 ? -8.981 -8.443 1.046 1.00 86.62 103 THR A CA 1
ATOM 789 C C . THR A 1 103 ? -9.096 -7.792 -0.329 1.00 86.62 103 THR A C 1
ATOM 791 O O . THR A 1 103 ? -8.082 -7.667 -1.004 1.00 86.62 103 THR A O 1
ATOM 794 N N . ALA A 1 104 ? -10.266 -7.274 -0.720 1.00 86.3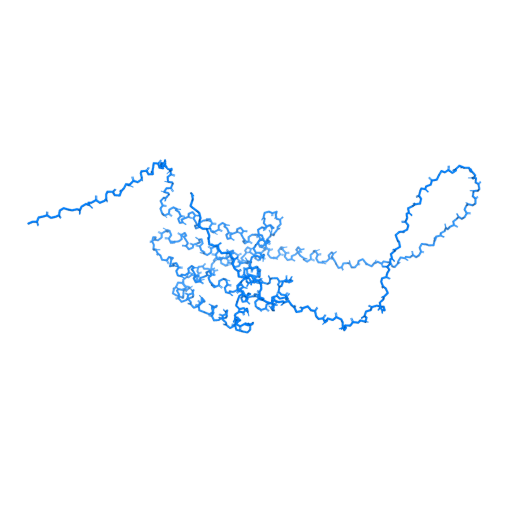8 104 ALA A N 1
ATOM 795 C CA . ALA A 1 104 ? -10.419 -6.553 -1.986 1.00 86.38 104 ALA A CA 1
ATOM 796 C C . ALA A 1 104 ? -9.515 -5.313 -2.077 1.00 86.38 104 ALA A C 1
ATOM 798 O O . ALA A 1 104 ? -8.903 -5.091 -3.119 1.00 86.38 104 ALA A O 1
ATOM 799 N N . LEU A 1 105 ? -9.379 -4.545 -0.990 1.00 83.50 105 LEU A N 1
ATOM 800 C CA . LEU A 1 105 ? -8.485 -3.389 -0.932 1.00 83.50 105 LEU A CA 1
ATOM 801 C C . LEU A 1 105 ? -7.013 -3.805 -1.039 1.00 83.50 105 LEU A C 1
ATOM 803 O O . LEU A 1 105 ? -6.256 -3.177 -1.773 1.00 83.50 105 LEU A O 1
ATOM 807 N N . ALA A 1 106 ? -6.604 -4.869 -0.343 1.00 88.31 106 ALA A N 1
ATOM 808 C CA . ALA A 1 106 ? -5.244 -5.391 -0.443 1.00 88.31 106 ALA A CA 1
ATOM 809 C C . ALA A 1 106 ? -4.926 -5.842 -1.876 1.00 88.31 106 ALA A C 1
ATOM 811 O O . ALA A 1 106 ? -3.902 -5.448 -2.430 1.00 88.31 106 ALA A O 1
ATOM 812 N N . VAL A 1 107 ? -5.831 -6.597 -2.510 1.00 92.75 107 VAL A N 1
ATOM 813 C CA . VAL A 1 107 ? -5.668 -7.031 -3.906 1.00 92.75 107 VAL A CA 1
ATOM 814 C C . VAL A 1 107 ? -5.676 -5.832 -4.858 1.00 92.75 107 VAL A C 1
ATOM 816 O O . VAL A 1 107 ? -4.878 -5.816 -5.787 1.00 92.75 107 VAL A O 1
ATOM 819 N N . LEU A 1 108 ? -6.494 -4.802 -4.615 1.00 89.94 108 LEU A N 1
ATOM 820 C CA . LEU A 1 108 ? -6.491 -3.565 -5.406 1.00 89.94 108 LEU A CA 1
ATOM 821 C C . LEU A 1 108 ? -5.127 -2.865 -5.358 1.00 89.94 108 LEU A C 1
ATOM 823 O O . LEU A 1 108 ? -4.615 -2.454 -6.396 1.00 89.94 108 LEU A O 1
ATOM 827 N N . VAL A 1 109 ? -4.529 -2.742 -4.168 1.00 88.56 109 VAL A N 1
ATOM 828 C CA . VAL A 1 109 ? -3.203 -2.125 -4.000 1.00 88.56 109 VAL A CA 1
ATOM 829 C C . VAL A 1 109 ? -2.136 -2.934 -4.734 1.00 88.56 109 VAL A C 1
ATOM 831 O O . VAL A 1 109 ? -1.355 -2.352 -5.480 1.00 88.56 109 VAL A O 1
ATOM 834 N N . LEU A 1 110 ? -2.136 -4.262 -4.578 1.00 92.50 110 LEU A N 1
ATOM 835 C CA . LEU A 1 110 ? -1.198 -5.160 -5.263 1.00 92.50 110 LEU A CA 1
ATOM 836 C C . LEU A 1 110 ? -1.366 -5.128 -6.792 1.00 92.50 110 LEU A C 1
ATOM 838 O O . LEU A 1 110 ? -0.386 -5.112 -7.532 1.00 92.50 110 LEU A O 1
ATOM 842 N N . ALA A 1 111 ? -2.608 -5.084 -7.277 1.00 93.75 111 ALA A N 1
ATOM 843 C CA . ALA A 1 111 ? -2.905 -4.955 -8.699 1.00 93.75 111 ALA A CA 1
ATOM 844 C C . ALA A 1 111 ? -2.411 -3.611 -9.245 1.00 93.75 111 ALA A C 1
ATOM 846 O O . ALA A 1 111 ? -1.836 -3.556 -10.327 1.00 93.75 111 ALA A O 1
ATOM 847 N N . ALA A 1 112 ? -2.602 -2.526 -8.492 1.00 91.12 112 ALA A N 1
ATOM 848 C CA . ALA A 1 112 ? -2.197 -1.192 -8.906 1.00 91.12 112 ALA A CA 1
ATOM 849 C C . ALA A 1 112 ? -0.670 -1.005 -8.910 1.00 91.12 112 ALA A C 1
ATOM 851 O O . ALA A 1 112 ? -0.150 -0.352 -9.816 1.00 91.12 112 ALA A O 1
ATOM 852 N N . THR A 1 113 ? 0.065 -1.595 -7.958 1.00 91.69 113 THR A N 1
ATOM 853 C CA . THR A 1 113 ? 1.539 -1.584 -7.980 1.00 91.69 113 THR A CA 1
ATOM 854 C C . THR A 1 113 ? 2.081 -2.379 -9.165 1.00 91.69 113 THR A C 1
ATOM 856 O O . THR A 1 113 ? 2.927 -1.872 -9.900 1.00 91.69 113 THR A O 1
ATOM 859 N N . ALA A 1 114 ? 1.546 -3.576 -9.419 1.00 93.31 114 ALA A N 1
ATOM 860 C CA . ALA A 1 114 ? 1.922 -4.395 -10.572 1.00 93.31 114 ALA A CA 1
ATOM 861 C C . ALA A 1 114 ? 1.566 -3.730 -11.912 1.00 93.31 114 ALA A C 1
ATOM 863 O O . ALA A 1 114 ? 2.367 -3.743 -12.844 1.00 93.31 114 ALA A O 1
ATOM 864 N N . PHE A 1 115 ? 0.402 -3.083 -12.005 1.00 92.44 115 PHE A N 1
ATOM 865 C CA . PHE A 1 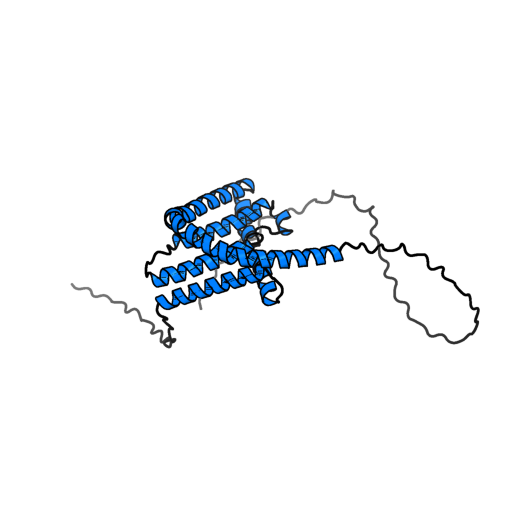115 ? 0.008 -2.317 -13.187 1.00 92.44 115 PHE A CA 1
ATOM 866 C C . PHE A 1 115 ? 0.916 -1.102 -13.407 1.00 92.44 115 PHE A C 1
ATOM 868 O O . PHE A 1 115 ? 1.333 -0.842 -14.531 1.00 92.44 115 PHE A O 1
ATOM 875 N N . GLY A 1 116 ? 1.291 -0.397 -12.336 1.00 88.56 116 GLY A N 1
ATOM 876 C CA . GLY A 1 116 ? 2.285 0.675 -12.399 1.00 88.56 116 GLY A CA 1
ATOM 877 C C . GLY A 1 116 ? 3.641 0.195 -12.916 1.00 88.56 116 GLY A C 1
ATOM 878 O O . GLY A 1 116 ? 4.249 0.868 -13.744 1.00 88.56 116 GLY A O 1
ATOM 879 N N . GLN A 1 117 ? 4.079 -0.995 -12.492 1.00 90.69 117 GLN A N 1
ATOM 880 C CA . GLN A 1 117 ? 5.284 -1.625 -13.032 1.00 90.69 117 GLN A CA 1
ATOM 881 C C . GLN A 1 117 ? 5.131 -1.956 -14.521 1.00 90.69 117 GLN A C 1
ATOM 883 O O . GLN A 1 117 ? 6.060 -1.736 -15.287 1.00 90.69 117 GLN A O 1
ATOM 888 N N . ALA A 1 118 ? 3.960 -2.431 -14.950 1.00 90.75 118 ALA A N 1
ATOM 889 C CA . ALA A 1 118 ? 3.710 -2.724 -16.357 1.00 90.75 118 ALA A CA 1
ATOM 890 C C . ALA A 1 118 ? 3.765 -1.460 -17.235 1.00 90.75 118 ALA A C 1
ATOM 892 O O . ALA A 1 118 ? 4.276 -1.515 -18.347 1.00 90.75 118 ALA A O 1
ATOM 893 N N . ILE A 1 119 ? 3.304 -0.307 -16.735 1.00 88.19 119 ILE A N 1
ATOM 894 C CA . ILE A 1 119 ? 3.411 0.979 -17.451 1.00 88.19 119 ILE A CA 1
ATOM 895 C C . ILE A 1 119 ? 4.873 1.414 -17.615 1.00 88.19 119 ILE A C 1
ATOM 897 O O . ILE A 1 119 ? 5.215 2.018 -18.629 1.00 88.19 119 ILE A O 1
ATOM 901 N N . ALA A 1 120 ? 5.737 1.101 -16.645 1.00 86.88 120 ALA A N 1
ATOM 902 C CA . ALA A 1 120 ? 7.163 1.424 -16.714 1.00 86.88 120 ALA A CA 1
ATOM 903 C C . ALA A 1 120 ? 7.898 0.682 -17.841 1.00 86.88 120 ALA A C 1
ATOM 905 O O . ALA A 1 120 ? 8.984 1.097 -18.240 1.00 86.88 120 ALA A O 1
ATOM 906 N N . GLY A 1 121 ? 7.295 -0.383 -18.372 1.00 84.25 121 GLY A N 1
ATOM 907 C CA . GLY A 1 121 ? 7.805 -1.143 -19.501 1.00 84.25 121 GLY A CA 1
ATOM 908 C C . GLY A 1 121 ? 8.243 -2.559 -19.121 1.00 84.25 121 GLY A C 1
ATOM 909 O O . GLY A 1 121 ? 7.912 -3.059 -18.042 1.00 84.25 121 GLY A O 1
ATOM 910 N N . PRO A 1 122 ? 8.957 -3.244 -20.031 1.00 78.69 122 PRO A N 1
ATOM 911 C CA . PRO A 1 122 ? 9.448 -4.596 -19.804 1.00 78.69 122 PRO A CA 1
ATOM 912 C C . PRO A 1 122 ? 10.338 -4.682 -18.552 1.00 78.69 122 PRO A C 1
ATOM 914 O O . PRO A 1 122 ? 11.036 -3.716 -18.228 1.00 78.69 122 PRO A O 1
ATOM 917 N N . PRO A 1 123 ? 10.371 -5.839 -17.867 1.00 74.50 123 PRO A N 1
ATOM 918 C CA . PRO A 1 123 ? 11.106 -6.011 -16.612 1.00 74.50 123 PRO A CA 1
ATOM 919 C C . PRO A 1 123 ? 12.600 -5.667 -16.720 1.00 74.50 123 PRO A C 1
ATOM 921 O O . PRO A 1 123 ? 13.175 -5.181 -15.750 1.00 74.50 123 PRO A O 1
ATOM 924 N N . GLU A 1 124 ? 13.199 -5.839 -17.901 1.00 78.19 124 GLU A N 1
ATOM 925 C CA . GLU A 1 124 ? 14.592 -5.478 -18.196 1.00 78.19 124 GLU A CA 1
ATOM 926 C C . GLU A 1 124 ? 14.860 -3.973 -18.039 1.00 78.19 124 GLU A C 1
ATOM 928 O O . GLU A 1 124 ? 15.848 -3.576 -17.427 1.00 78.19 124 GLU A O 1
ATOM 933 N N . MET A 1 125 ? 13.950 -3.121 -18.524 1.00 72.19 125 MET A N 1
ATOM 934 C CA . MET A 1 125 ? 14.047 -1.665 -18.354 1.00 72.19 125 MET A CA 1
ATOM 935 C C . MET A 1 125 ? 13.630 -1.229 -16.950 1.00 72.19 125 MET A C 1
ATOM 937 O O . MET A 1 125 ? 14.159 -0.268 -16.390 1.00 72.19 125 MET A O 1
ATOM 941 N N . ALA A 1 126 ? 12.686 -1.955 -16.359 1.00 71.12 126 ALA A N 1
ATOM 942 C CA . ALA A 1 126 ? 12.099 -1.600 -15.081 1.00 71.12 126 ALA A CA 1
ATOM 943 C C . ALA A 1 126 ? 13.007 -1.923 -13.875 1.00 71.12 126 ALA A C 1
ATOM 945 O O . ALA A 1 126 ? 12.751 -1.439 -12.772 1.00 71.12 126 ALA A O 1
ATOM 946 N N . ALA A 1 127 ? 14.086 -2.688 -14.080 1.00 71.50 127 ALA A N 1
ATOM 947 C CA . ALA A 1 127 ? 15.144 -2.894 -13.091 1.00 71.50 127 ALA A CA 1
ATOM 948 C C . ALA A 1 127 ? 15.927 -1.604 -12.780 1.00 71.50 127 ALA A C 1
ATOM 950 O O . ALA A 1 127 ? 16.401 -1.436 -11.659 1.00 71.50 127 ALA A O 1
ATOM 951 N N . ALA A 1 128 ? 16.029 -0.678 -13.742 1.00 74.19 128 ALA A N 1
ATOM 952 C CA . ALA A 1 128 ? 16.722 0.596 -13.547 1.00 74.19 128 ALA A CA 1
ATOM 953 C C . ALA A 1 128 ? 15.887 1.604 -12.736 1.00 74.19 128 ALA A C 1
ATOM 955 O O . ALA A 1 128 ? 16.437 2.385 -11.963 1.00 74.19 128 ALA A O 1
ATOM 956 N N . TYR A 1 129 ? 14.559 1.566 -12.887 1.00 69.00 129 TYR A N 1
ATOM 957 C CA . TYR A 1 129 ? 13.626 2.456 -12.194 1.00 69.00 129 TYR A CA 1
ATOM 958 C C . TYR A 1 129 ? 12.357 1.683 -11.805 1.00 69.00 129 TYR A C 1
ATOM 960 O O . TYR A 1 129 ? 11.409 1.629 -12.593 1.00 69.00 129 TYR A O 1
ATOM 968 N N . PRO A 1 130 ? 12.303 1.071 -10.606 1.00 73.62 130 PRO A N 1
ATOM 969 C CA . PRO A 1 130 ? 11.160 0.273 -10.177 1.00 73.62 130 PRO A CA 1
ATOM 970 C C . PRO A 1 130 ? 9.982 1.184 -9.824 1.00 73.62 130 PRO A C 1
ATOM 972 O O . PRO A 1 130 ? 9.742 1.516 -8.663 1.00 73.62 130 PRO A O 1
ATOM 975 N N . VAL A 1 131 ? 9.226 1.594 -10.842 1.00 80.06 131 VAL A N 1
ATOM 976 C CA . VAL A 1 131 ? 8.055 2.455 -10.674 1.00 80.06 131 VAL A CA 1
ATOM 977 C C . VAL A 1 131 ? 7.053 1.771 -9.752 1.00 80.06 131 VAL A C 1
ATOM 979 O O . VAL A 1 131 ? 6.625 2.398 -8.798 1.00 80.06 131 VAL A O 1
ATOM 982 N N . GLY A 1 132 ? 6.731 0.490 -9.949 1.00 80.88 132 GLY A N 1
ATOM 983 C CA . GLY A 1 132 ? 5.792 -0.278 -9.117 1.00 80.88 132 GLY A CA 1
ATOM 984 C C . GLY A 1 132 ? 6.390 -0.920 -7.859 1.00 80.88 132 GLY A C 1
ATOM 985 O O . GLY A 1 132 ? 5.703 -1.706 -7.201 1.00 80.88 132 GLY A O 1
ATOM 986 N N . GLY A 1 133 ? 7.648 -0.611 -7.531 1.00 88.62 133 GLY A N 1
ATOM 987 C CA . GLY A 1 133 ? 8.384 -1.224 -6.426 1.00 88.62 133 GLY A CA 1
ATOM 988 C C . GLY A 1 133 ? 8.665 -2.721 -6.620 1.00 88.62 133 GLY A C 1
ATOM 989 O O . GLY A 1 133 ? 8.273 -3.348 -7.609 1.00 88.62 133 GLY A O 1
ATOM 990 N N . ALA A 1 134 ? 9.338 -3.319 -5.638 1.00 90.44 134 ALA A N 1
ATOM 991 C CA . ALA A 1 134 ? 9.705 -4.736 -5.653 1.00 90.44 134 ALA A CA 1
ATOM 992 C C . ALA A 1 134 ? 8.475 -5.659 -5.713 1.00 90.44 134 ALA A C 1
ATOM 994 O O . ALA A 1 134 ? 8.501 -6.695 -6.375 1.00 90.44 134 ALA A O 1
ATOM 995 N N . ILE A 1 135 ? 7.373 -5.268 -5.063 1.00 91.06 135 ILE A N 1
ATOM 996 C CA . ILE A 1 135 ? 6.140 -6.064 -5.022 1.00 91.06 135 ILE A CA 1
ATOM 997 C C . ILE A 1 135 ? 5.486 -6.122 -6.406 1.00 91.06 135 ILE A C 1
ATOM 999 O O . ILE A 1 135 ? 5.065 -7.193 -6.843 1.00 91.06 135 ILE A O 1
ATOM 1003 N N . GLY A 1 136 ? 5.420 -4.989 -7.113 1.00 91.38 136 GLY A N 1
ATOM 1004 C CA . GLY A 1 136 ? 4.847 -4.939 -8.456 1.00 91.38 136 GLY A CA 1
ATOM 1005 C C . GLY A 1 136 ? 5.611 -5.827 -9.438 1.00 91.38 136 GLY A C 1
ATOM 1006 O O . GLY A 1 136 ? 4.991 -6.538 -10.228 1.00 91.38 136 GLY A O 1
ATOM 1007 N N . LEU A 1 137 ? 6.943 -5.856 -9.334 1.00 91.44 137 LEU A N 1
ATOM 1008 C CA . LEU A 1 137 ? 7.803 -6.702 -10.163 1.00 91.44 137 LEU A CA 1
ATOM 1009 C C . LEU A 1 137 ? 7.563 -8.196 -9.906 1.00 91.44 137 LEU A C 1
ATOM 1011 O O . LEU A 1 137 ? 7.397 -8.955 -10.859 1.00 91.44 137 LEU A O 1
ATOM 1015 N N . GLN A 1 138 ? 7.465 -8.606 -8.638 1.00 93.38 138 GLN A N 1
ATOM 1016 C CA . GLN A 1 138 ? 7.209 -10.003 -8.261 1.00 93.38 138 GLN A CA 1
ATOM 1017 C C . GLN A 1 138 ? 5.841 -10.517 -8.728 1.00 93.38 138 GLN A C 1
ATOM 1019 O O . GLN A 1 138 ? 5.681 -11.707 -8.977 1.00 93.38 138 GLN A O 1
ATOM 1024 N N . ILE A 1 139 ? 4.849 -9.635 -8.867 1.00 94.38 139 ILE A N 1
ATOM 1025 C CA . ILE A 1 139 ? 3.526 -9.994 -9.395 1.00 94.38 139 ILE A CA 1
ATOM 1026 C C . ILE A 1 139 ? 3.530 -9.997 -10.925 1.00 94.38 139 ILE A C 1
ATOM 1028 O O . ILE A 1 139 ? 2.928 -10.873 -11.544 1.00 94.38 139 ILE A O 1
ATOM 1032 N N . LEU A 1 140 ? 4.197 -9.022 -11.546 1.00 94.00 140 LEU A N 1
ATOM 1033 C CA . LEU A 1 140 ? 4.222 -8.891 -12.998 1.00 94.00 140 LEU A CA 1
ATOM 1034 C C . LEU A 1 140 ? 5.007 -10.034 -13.656 1.00 94.00 140 LEU A C 1
ATOM 1036 O O . LEU A 1 140 ? 4.523 -10.591 -14.635 1.00 94.00 140 LEU A O 1
ATOM 1040 N N . ALA A 1 141 ? 6.154 -10.431 -13.098 1.00 93.44 141 ALA A N 1
ATOM 1041 C CA . ALA A 1 141 ? 7.028 -11.468 -13.654 1.00 93.44 141 ALA A CA 1
ATOM 1042 C C . ALA A 1 141 ? 6.333 -12.820 -13.953 1.00 93.44 141 ALA A C 1
ATOM 1044 O O . ALA A 1 141 ? 6.443 -13.309 -15.085 1.00 93.44 141 ALA A O 1
ATOM 1045 N N . PRO A 1 142 ? 5.584 -13.447 -13.021 1.00 95.88 142 PRO A N 1
ATOM 1046 C CA . PRO A 1 142 ? 4.874 -14.689 -13.321 1.00 95.88 142 PRO A CA 1
ATOM 1047 C C . PRO A 1 142 ? 3.739 -14.478 -14.330 1.00 95.88 142 PRO A C 1
ATOM 1049 O O . PRO A 1 142 ? 3.518 -15.336 -15.183 1.00 95.88 142 PRO A O 1
ATOM 1052 N N . LEU A 1 143 ? 3.053 -13.328 -14.298 1.00 95.56 143 LEU A N 1
ATOM 1053 C CA . LEU A 1 143 ? 1.997 -13.006 -15.264 1.00 95.56 143 LEU A CA 1
ATOM 1054 C C . LEU A 1 143 ? 2.550 -12.861 -16.685 1.00 95.56 143 LEU A C 1
ATOM 1056 O O . LEU A 1 143 ? 1.962 -13.386 -17.630 1.00 95.56 143 LEU A O 1
ATOM 1060 N N . THR A 1 144 ? 3.684 -12.176 -16.845 1.00 95.25 144 THR A N 1
ATOM 1061 C CA . THR A 1 144 ? 4.335 -12.007 -18.148 1.00 95.25 144 THR A CA 1
ATOM 1062 C C . THR A 1 144 ? 4.909 -13.317 -18.665 1.00 95.25 144 THR A C 1
ATOM 1064 O O . THR A 1 144 ? 4.854 -13.556 -19.864 1.00 95.25 144 THR A O 1
ATOM 1067 N N . THR A 1 145 ? 5.406 -14.184 -17.779 1.00 95.12 145 THR A N 1
ATOM 1068 C CA . THR A 1 145 ? 5.920 -15.510 -18.158 1.00 95.12 145 THR A CA 1
ATOM 1069 C C . THR A 1 145 ? 4.793 -16.434 -18.623 1.00 95.12 145 THR A C 1
ATOM 1071 O O . THR A 1 145 ? 4.959 -17.173 -19.586 1.00 95.12 145 THR A O 1
ATOM 1074 N N . ALA A 1 146 ? 3.628 -16.374 -17.973 1.00 97.31 146 ALA A N 1
ATOM 1075 C CA . ALA A 1 146 ? 2.509 -17.259 -18.281 1.00 97.31 146 ALA A CA 1
ATOM 1076 C C . ALA A 1 146 ? 1.644 -16.789 -19.470 1.00 97.31 146 ALA A C 1
ATOM 1078 O O . ALA A 1 146 ? 1.119 -17.628 -20.197 1.00 97.31 146 ALA A O 1
ATOM 1079 N N . LEU A 1 147 ? 1.460 -15.474 -19.669 1.00 96.50 147 LEU A N 1
ATOM 1080 C CA . LEU A 1 147 ? 0.542 -14.922 -20.685 1.00 96.50 147 LEU A CA 1
ATOM 1081 C C . LEU A 1 147 ? 1.215 -14.000 -21.719 1.00 96.50 147 LEU A C 1
ATOM 1083 O O . LEU A 1 147 ? 0.554 -13.534 -22.651 1.00 96.50 147 LEU A O 1
ATOM 1087 N N . GLY A 1 148 ? 2.496 -13.676 -21.551 1.00 95.19 148 GLY A N 1
ATOM 1088 C CA . GLY A 1 148 ? 3.143 -12.576 -22.263 1.00 95.19 148 GLY A CA 1
ATOM 1089 C C . GLY A 1 148 ? 2.768 -11.201 -21.695 1.00 95.19 148 GLY A C 1
ATOM 1090 O O . GLY A 1 148 ? 1.839 -11.050 -20.898 1.00 95.19 148 GLY A O 1
ATOM 1091 N N . PHE A 1 149 ? 3.496 -10.163 -22.112 1.00 93.31 149 PHE A N 1
ATOM 1092 C CA . PHE A 1 149 ? 3.321 -8.806 -21.578 1.00 93.31 149 PHE A CA 1
ATOM 1093 C C . PHE A 1 149 ? 1.919 -8.231 -21.831 1.00 93.31 149 PHE A C 1
ATOM 1095 O O . PHE A 1 149 ? 1.277 -7.737 -20.906 1.00 93.31 149 PHE A O 1
ATOM 1102 N N . ALA A 1 150 ? 1.397 -8.361 -23.055 1.00 94.44 150 ALA A N 1
ATOM 1103 C CA . ALA A 1 150 ? 0.057 -7.875 -23.389 1.00 94.44 150 ALA A CA 1
ATOM 1104 C C . ALA A 1 150 ? -1.040 -8.577 -22.567 1.00 94.44 150 ALA A C 1
ATOM 1106 O O . ALA A 1 150 ? -1.940 -7.920 -22.042 1.00 94.44 150 ALA A O 1
ATOM 1107 N N . GLY A 1 151 ? -0.941 -9.902 -22.401 1.00 96.31 151 GLY A N 1
ATOM 1108 C CA . GLY A 1 151 ? -1.881 -10.674 -21.589 1.00 96.31 151 GLY A CA 1
ATOM 1109 C C . GLY A 1 151 ? -1.822 -10.292 -20.109 1.00 96.31 151 GLY A C 1
ATOM 1110 O O . GLY A 1 151 ? -2.864 -10.089 -19.486 1.00 96.31 151 GLY A O 1
ATOM 1111 N N . ALA A 1 152 ? -0.616 -10.096 -19.566 1.00 95.69 152 ALA A N 1
ATOM 1112 C CA . ALA A 1 152 ? -0.412 -9.622 -18.200 1.00 95.69 152 ALA A CA 1
ATOM 1113 C C . ALA A 1 152 ? -1.092 -8.267 -17.944 1.00 95.69 152 ALA A C 1
ATOM 1115 O O . ALA A 1 152 ? -1.802 -8.116 -16.949 1.00 95.69 152 ALA A O 1
ATOM 1116 N N . VAL A 1 153 ? -0.933 -7.302 -18.858 1.00 94.56 153 VAL A N 1
ATOM 1117 C CA . VAL A 1 153 ? -1.553 -5.968 -18.759 1.00 94.56 153 VAL A CA 1
ATOM 1118 C C . VAL A 1 153 ? -3.080 -6.062 -18.759 1.00 94.56 153 VAL A C 1
ATOM 1120 O O . VAL A 1 153 ? -3.727 -5.428 -17.925 1.00 94.56 153 VAL A O 1
ATOM 1123 N N . ILE A 1 154 ? -3.667 -6.873 -19.646 1.00 96.88 154 ILE A N 1
ATOM 1124 C CA . ILE A 1 154 ? -5.125 -7.063 -19.721 1.00 96.88 154 ILE A CA 1
ATOM 1125 C C . ILE A 1 154 ? -5.660 -7.692 -18.429 1.00 96.88 154 ILE A C 1
ATOM 1127 O O . ILE A 1 154 ? -6.653 -7.213 -17.879 1.00 96.88 154 ILE A O 1
ATOM 1131 N N . VAL A 1 155 ? -4.997 -8.735 -17.918 1.00 97.38 155 VAL A N 1
ATOM 1132 C CA . VAL A 1 155 ? -5.394 -9.398 -16.666 1.00 97.38 155 VAL A CA 1
ATOM 1133 C C . VAL A 1 155 ? -5.282 -8.444 -15.482 1.00 97.38 155 VAL A C 1
ATOM 1135 O O . VAL A 1 155 ? -6.219 -8.359 -14.691 1.00 97.38 155 VAL A O 1
ATOM 1138 N N . LEU A 1 156 ? -4.187 -7.688 -15.371 1.00 95.62 156 LEU A N 1
ATOM 1139 C CA . LEU A 1 156 ? -4.019 -6.682 -14.320 1.00 95.62 156 LEU A CA 1
ATOM 1140 C C . LEU A 1 156 ? -5.097 -5.604 -14.394 1.00 95.62 156 LEU A C 1
ATOM 1142 O O . LEU A 1 156 ? -5.675 -5.250 -13.368 1.00 95.62 156 LEU A O 1
ATOM 1146 N N . PHE A 1 157 ? -5.416 -5.122 -15.594 1.00 95.12 157 PHE A N 1
ATOM 1147 C CA . PHE A 1 157 ? -6.474 -4.139 -15.794 1.00 95.12 157 PHE A CA 1
ATOM 1148 C C . PHE A 1 157 ? -7.848 -4.684 -15.376 1.00 95.12 157 PHE A C 1
ATOM 1150 O O . PHE A 1 157 ? -8.589 -4.016 -14.653 1.00 95.12 157 PHE A O 1
ATOM 1157 N N . ALA A 1 158 ? -8.172 -5.924 -15.752 1.00 96.50 158 ALA A N 1
ATOM 1158 C CA . ALA A 1 158 ? -9.399 -6.591 -15.323 1.00 96.50 158 ALA A CA 1
ATOM 1159 C C . ALA A 1 158 ? -9.445 -6.780 -13.797 1.00 96.50 158 ALA A C 1
ATOM 1161 O O . ALA A 1 158 ? -10.465 -6.490 -13.170 1.00 96.50 158 ALA A O 1
ATOM 1162 N N . LEU A 1 159 ? -8.337 -7.205 -13.183 1.00 95.62 159 LEU A N 1
ATOM 1163 C CA . LEU A 1 159 ? -8.216 -7.367 -11.733 1.00 95.62 159 LEU A CA 1
ATOM 1164 C C . LEU A 1 159 ? -8.421 -6.030 -11.007 1.00 95.62 159 LEU A C 1
ATOM 1166 O O . LEU A 1 159 ? -9.121 -5.974 -9.994 1.00 95.62 159 LEU A O 1
ATOM 1170 N N . LEU A 1 160 ? -7.871 -4.943 -11.550 1.00 92.00 160 LEU A N 1
ATOM 1171 C CA . LEU A 1 160 ? -8.020 -3.586 -11.029 1.00 92.00 160 LEU A CA 1
ATOM 1172 C C . LEU A 1 160 ? -9.479 -3.124 -11.121 1.00 92.00 160 LEU A C 1
ATOM 1174 O O . LEU A 1 160 ? -10.011 -2.605 -10.142 1.00 92.00 160 LEU A O 1
ATOM 1178 N N . LEU A 1 161 ? -10.171 -3.391 -12.232 1.00 91.06 161 LEU A N 1
ATOM 1179 C CA . LEU A 1 161 ? -11.603 -3.104 -12.374 1.00 91.06 161 LEU A CA 1
ATOM 1180 C C . LEU A 1 161 ? -12.458 -3.912 -11.392 1.00 91.06 161 LEU A C 1
ATOM 1182 O O . LEU A 1 161 ? -13.300 -3.334 -10.709 1.00 91.06 161 LEU A O 1
ATOM 1186 N N . ILE A 1 162 ? -12.237 -5.223 -11.275 1.00 91.94 162 ILE A N 1
ATOM 1187 C CA . ILE A 1 162 ? -13.004 -6.099 -10.375 1.00 91.94 162 ILE A CA 1
ATOM 1188 C C . ILE A 1 162 ? -12.819 -5.665 -8.921 1.00 91.94 162 ILE A C 1
ATOM 1190 O O . ILE A 1 162 ? -13.795 -5.473 -8.196 1.00 91.94 162 ILE A O 1
ATOM 1194 N N . THR A 1 163 ? -11.575 -5.471 -8.486 1.00 90.81 163 THR A N 1
ATOM 1195 C CA . THR A 1 163 ? -11.276 -5.067 -7.105 1.00 90.81 163 THR A CA 1
ATOM 1196 C C . THR A 1 163 ? -11.750 -3.653 -6.807 1.00 90.81 163 THR A C 1
ATOM 1198 O O . THR A 1 163 ? -12.258 -3.410 -5.713 1.00 90.81 163 THR A O 1
ATOM 1201 N N . THR A 1 164 ? -11.694 -2.745 -7.783 1.00 84.94 164 THR A N 1
ATOM 1202 C CA . THR A 1 164 ? -12.336 -1.429 -7.702 1.00 84.94 164 THR A CA 1
ATOM 1203 C C . THR A 1 164 ? -13.840 -1.606 -7.520 1.00 84.94 164 THR A C 1
ATOM 1205 O O . THR A 1 164 ? -14.384 -1.119 -6.539 1.00 84.94 164 THR A O 1
ATOM 1208 N N . ILE A 1 165 ? -14.534 -2.362 -8.370 1.00 86.31 165 ILE A N 1
ATOM 1209 C CA . ILE A 1 165 ? -15.984 -2.570 -8.237 1.00 86.31 165 ILE A CA 1
ATOM 1210 C C . ILE A 1 165 ? -16.333 -3.190 -6.881 1.00 86.31 165 ILE A C 1
ATOM 1212 O O . ILE A 1 165 ? -17.280 -2.743 -6.249 1.00 86.31 165 ILE A O 1
ATOM 1216 N N . ILE A 1 166 ? -15.583 -4.166 -6.371 1.00 87.69 166 ILE A N 1
ATOM 1217 C CA . ILE A 1 166 ? -15.858 -4.769 -5.054 1.00 87.69 166 ILE A CA 1
ATOM 1218 C C . ILE A 1 166 ? -15.616 -3.754 -3.927 1.00 87.69 166 ILE A C 1
ATOM 1220 O O . ILE A 1 166 ? -16.465 -3.582 -3.050 1.00 87.69 166 ILE A O 1
ATOM 1224 N N . THR A 1 167 ? -14.495 -3.034 -3.979 1.00 80.25 167 THR A N 1
ATOM 1225 C CA . THR A 1 167 ? -14.133 -2.009 -2.989 1.00 80.25 167 THR A CA 1
ATOM 1226 C C . THR A 1 167 ? -15.150 -0.865 -2.988 1.00 80.25 167 THR A C 1
ATOM 1228 O O . THR A 1 167 ? -15.596 -0.428 -1.927 1.00 80.25 167 THR A O 1
ATOM 1231 N N . PHE A 1 168 ? -15.580 -0.412 -4.168 1.00 76.75 168 PHE A N 1
ATOM 1232 C CA . PHE A 1 168 ? -16.494 0.714 -4.346 1.00 76.75 168 PHE A CA 1
ATOM 1233 C C . PHE A 1 168 ? -17.976 0.334 -4.267 1.00 76.75 168 PHE A C 1
ATOM 1235 O O . PHE A 1 168 ? -18.759 1.157 -3.812 1.00 76.75 168 PHE A O 1
ATOM 1242 N N . SER A 1 169 ? -18.401 -0.877 -4.631 1.00 71.12 169 SER A N 1
ATOM 1243 C CA . SER A 1 169 ? -19.815 -1.297 -4.540 1.00 71.12 169 SER A CA 1
ATOM 1244 C C . SER A 1 169 ? -20.280 -1.429 -3.094 1.00 71.12 169 SER A C 1
ATOM 1246 O O . SER A 1 169 ? -21.391 -1.021 -2.764 1.00 71.12 169 SER A O 1
ATOM 1248 N N . ILE A 1 170 ? -19.404 -1.896 -2.200 1.00 59.38 170 ILE A N 1
ATOM 1249 C CA . ILE A 1 170 ? -19.643 -1.851 -0.751 1.00 59.38 170 ILE A CA 1
ATOM 1250 C C . ILE A 1 170 ? -19.568 -0.398 -0.253 1.00 59.38 170 ILE A C 1
ATOM 1252 O O . ILE A 1 170 ? -20.258 -0.016 0.696 1.00 59.38 170 ILE A O 1
ATOM 1256 N N . SER A 1 171 ? -18.750 0.427 -0.912 1.00 55.62 171 SER A N 1
ATOM 1257 C CA . SER A 1 171 ? -18.528 1.810 -0.523 1.00 55.62 171 SER A CA 1
ATOM 1258 C C . SER A 1 171 ? -19.661 2.739 -0.936 1.00 55.62 171 SER A C 1
ATOM 1260 O O . SER A 1 171 ? -20.058 3.492 -0.079 1.00 55.62 171 SER A O 1
ATOM 1262 N N . LEU A 1 172 ? -20.257 2.716 -2.135 1.00 55.88 172 LEU A N 1
ATOM 1263 C CA . LEU A 1 172 ? -21.161 3.774 -2.645 1.00 55.88 172 LEU A CA 1
ATOM 1264 C C . LEU A 1 172 ? -22.259 4.212 -1.652 1.00 55.88 172 LEU A C 1
ATOM 1266 O O . LEU A 1 172 ? -22.479 5.413 -1.470 1.00 55.88 172 LEU A O 1
ATOM 1270 N N . GLY A 1 173 ? -22.866 3.265 -0.926 1.00 61.94 173 GLY A N 1
ATOM 1271 C CA . GLY A 1 173 ? -23.831 3.555 0.145 1.00 61.94 173 GLY A CA 1
ATOM 1272 C C . GLY A 1 173 ? -23.234 4.280 1.364 1.00 61.94 173 GLY A C 1
ATOM 1273 O O . GLY A 1 173 ? -23.862 5.170 1.932 1.00 61.94 173 GLY A O 1
ATOM 1274 N N . ARG A 1 174 ? -21.991 3.965 1.745 1.00 57.59 174 ARG A N 1
ATOM 1275 C CA . ARG A 1 174 ? -21.218 4.650 2.800 1.00 57.59 174 ARG A CA 1
ATOM 1276 C C . ARG A 1 174 ? -20.413 5.843 2.272 1.00 57.59 174 ARG A C 1
ATOM 1278 O O . ARG A 1 174 ? -20.178 6.784 3.022 1.00 57.59 174 ARG A O 1
ATOM 1285 N N . MET A 1 175 ? -20.050 5.862 0.996 1.00 51.00 175 MET A N 1
ATOM 1286 C CA . MET A 1 175 ? -19.157 6.805 0.334 1.00 51.00 175 MET A CA 1
ATOM 1287 C C . MET A 1 175 ? -19.806 8.168 0.244 1.00 51.00 175 MET A C 1
ATOM 1289 O O . MET A 1 175 ? -19.139 9.150 0.513 1.00 51.00 175 MET A O 1
ATOM 1293 N N . ARG A 1 176 ? -21.120 8.246 0.004 1.00 63.78 176 ARG A N 1
ATOM 1294 C CA . ARG A 1 176 ? -21.868 9.507 0.120 1.00 63.78 176 ARG A CA 1
ATOM 1295 C C . ARG A 1 176 ? -21.728 10.141 1.511 1.00 63.78 176 ARG A C 1
ATOM 1297 O O . ARG A 1 176 ? -21.602 11.355 1.615 1.00 63.78 176 ARG A O 1
ATOM 1304 N N . SER A 1 177 ? -21.726 9.334 2.574 1.00 57.16 177 SER A N 1
ATOM 1305 C CA . SER A 1 177 ? -21.555 9.830 3.951 1.00 57.16 177 SER A CA 1
ATOM 1306 C C . SER A 1 177 ? -20.086 10.074 4.323 1.00 57.16 177 SER A C 1
ATOM 1308 O O . SER A 1 177 ? -19.772 11.020 5.041 1.00 57.16 177 SER A O 1
ATOM 1310 N N . ALA A 1 178 ? -19.173 9.264 3.785 1.00 57.34 178 ALA A N 1
ATOM 1311 C CA . ALA A 1 178 ? -17.744 9.355 4.038 1.00 57.34 178 ALA A CA 1
ATOM 1312 C C . ALA A 1 178 ? -17.076 10.471 3.228 1.00 57.34 178 ALA A C 1
ATOM 1314 O O . ALA A 1 178 ? -16.192 11.113 3.767 1.00 57.34 178 ALA A O 1
ATOM 1315 N N . LEU A 1 179 ? -17.505 10.774 1.996 1.00 59.97 179 LEU A N 1
ATOM 1316 C CA . LEU A 1 179 ? -16.988 11.901 1.204 1.00 59.97 179 LEU A CA 1
ATOM 1317 C C . LEU A 1 179 ? -17.246 13.234 1.904 1.00 59.97 179 LEU A C 1
ATOM 1319 O O . LEU A 1 179 ? -16.370 14.091 1.896 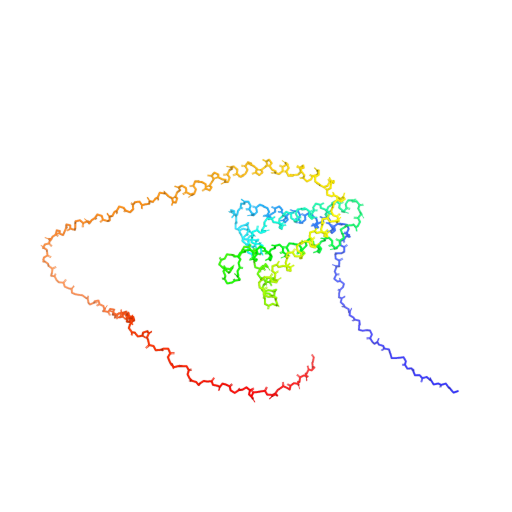1.00 59.97 179 LEU A O 1
ATOM 1323 N N . GLY A 1 180 ? -18.404 13.391 2.553 1.00 66.50 180 GLY A N 1
ATOM 1324 C CA . GLY A 1 180 ? -18.702 14.583 3.349 1.00 66.50 180 GLY A CA 1
ATOM 1325 C C . GLY A 1 180 ? -17.737 14.756 4.528 1.00 66.50 180 GLY A C 1
ATOM 1326 O O . GLY A 1 180 ? -17.214 15.848 4.742 1.00 66.50 180 GLY A O 1
ATOM 1327 N N . GLY A 1 181 ? -17.436 13.670 5.251 1.00 65.81 181 GLY A N 1
ATOM 1328 C CA . GLY A 1 181 ? -16.473 13.685 6.361 1.00 65.81 181 GLY A CA 1
ATOM 1329 C C . GLY A 1 181 ? -15.010 13.777 5.909 1.00 65.81 181 GLY A C 1
ATOM 1330 O O . GLY A 1 181 ? -14.222 14.526 6.480 1.00 65.81 181 GLY A O 1
ATOM 1331 N N . MET A 1 182 ? -14.649 13.070 4.839 1.00 53.47 182 MET A N 1
ATOM 1332 C CA . MET A 1 182 ? -13.309 13.040 4.253 1.00 53.47 182 MET A CA 1
ATOM 1333 C C . MET A 1 182 ? -12.949 14.395 3.654 1.00 53.47 182 MET A C 1
ATOM 1335 O O . MET A 1 182 ? -11.830 14.848 3.843 1.00 53.47 182 MET A O 1
ATOM 1339 N N . TRP A 1 183 ? -13.885 15.091 2.999 1.00 69.56 183 TRP A N 1
ATOM 1340 C CA . TRP A 1 183 ? -13.645 16.449 2.502 1.00 69.56 183 TRP A CA 1
ATOM 1341 C C . TRP A 1 183 ? -13.342 17.424 3.645 1.00 69.56 183 TRP A C 1
ATOM 1343 O O . TRP A 1 183 ? -12.512 18.317 3.489 1.00 69.56 183 TRP A O 1
ATOM 1353 N N . TYR A 1 184 ? -13.935 17.215 4.824 1.00 73.31 184 TYR A N 1
ATOM 1354 C CA . TYR A 1 184 ? -13.625 17.994 6.022 1.00 73.31 184 TYR A CA 1
ATOM 1355 C C . TYR A 1 184 ? -12.200 17.729 6.529 1.00 73.31 184 TYR A C 1
ATOM 1357 O O . TYR A 1 184 ? -11.457 18.673 6.795 1.00 73.31 184 TYR A O 1
ATOM 1365 N N . VAL A 1 185 ? -11.782 16.459 6.586 1.00 63.91 185 VAL A N 1
ATOM 1366 C CA . VAL A 1 185 ? -10.414 16.066 6.972 1.00 63.91 185 VAL A CA 1
ATOM 1367 C C . VAL A 1 185 ? -9.389 16.535 5.936 1.00 63.91 185 VAL A C 1
ATOM 1369 O O . VAL A 1 185 ? -8.388 17.140 6.302 1.00 63.91 185 VAL A O 1
ATOM 1372 N N . VAL A 1 186 ? -9.657 16.353 4.643 1.00 65.00 186 VAL A N 1
ATOM 1373 C CA . VAL A 1 186 ? -8.810 16.827 3.535 1.00 65.00 186 VAL A CA 1
ATOM 1374 C C . VAL A 1 186 ? -8.705 18.349 3.538 1.00 65.00 186 VAL A C 1
ATOM 1376 O O . VAL A 1 186 ? -7.628 18.879 3.296 1.00 65.00 186 VAL A O 1
ATOM 1379 N N . ARG A 1 187 ? -9.771 19.082 3.873 1.00 76.75 187 ARG A N 1
ATOM 1380 C CA . ARG A 1 187 ? -9.716 20.543 4.034 1.00 76.75 187 ARG A CA 1
ATOM 1381 C C . ARG A 1 187 ? -8.893 20.957 5.258 1.00 76.75 187 ARG A C 1
ATOM 1383 O O . ARG A 1 187 ? -8.221 21.987 5.210 1.00 76.75 187 ARG A O 1
ATOM 1390 N N . LEU A 1 188 ? -8.937 20.180 6.339 1.00 67.69 188 LEU A N 1
ATOM 1391 C CA . LEU A 1 188 ? -8.167 20.439 7.557 1.00 67.69 188 LEU A CA 1
ATOM 1392 C C . LEU A 1 188 ? -6.671 20.165 7.340 1.00 67.69 188 LEU A C 1
ATOM 1394 O O . LEU A 1 188 ? -5.833 21.006 7.654 1.00 67.69 188 LEU A O 1
ATOM 1398 N N . VAL A 1 189 ? -6.348 19.034 6.714 1.00 62.78 189 VAL A N 1
ATOM 1399 C CA . VAL A 1 189 ? -4.981 18.621 6.380 1.00 62.78 189 VAL A CA 1
ATOM 1400 C C . VAL A 1 189 ? -4.418 19.455 5.222 1.00 62.78 189 VAL A C 1
ATOM 1402 O O . VAL A 1 189 ? -3.266 19.874 5.267 1.00 62.78 189 VAL A O 1
ATOM 1405 N N . GLY A 1 190 ? -5.234 19.797 4.223 1.00 56.81 190 GLY A N 1
ATOM 1406 C CA . GLY A 1 190 ? -4.845 20.600 3.059 1.00 56.81 190 GLY A CA 1
ATOM 1407 C C . GLY A 1 190 ? -4.407 22.024 3.409 1.00 56.81 190 GLY A C 1
ATOM 1408 O O . GLY A 1 190 ? -3.512 22.566 2.763 1.00 56.81 190 GLY A O 1
ATOM 1409 N N . LYS A 1 191 ? -4.954 22.614 4.482 1.00 62.28 191 LYS A N 1
ATOM 1410 C CA . LYS A 1 191 ? -4.465 23.897 5.013 1.00 62.28 191 LYS A CA 1
ATOM 1411 C C . LYS A 1 191 ? -3.065 23.788 5.625 1.00 62.28 191 LYS A C 1
ATOM 1413 O O . LYS A 1 191 ? -2.286 24.723 5.481 1.00 62.28 191 LYS A O 1
ATOM 1418 N N . GLY A 1 192 ? -2.733 22.664 6.263 1.00 56.00 192 GLY A N 1
ATOM 1419 C CA . GLY A 1 192 ? -1.391 22.404 6.799 1.00 56.00 192 GLY A CA 1
ATOM 1420 C C . GLY A 1 192 ? -0.380 22.042 5.707 1.00 56.00 192 GLY A C 1
ATOM 1421 O O . GLY A 1 192 ? 0.724 22.583 5.674 1.00 56.00 192 GLY A O 1
ATOM 1422 N N . ILE A 1 193 ? -0.787 21.196 4.755 1.00 49.91 193 ILE A N 1
ATOM 1423 C CA . ILE A 1 193 ? 0.041 20.762 3.621 1.00 49.91 193 ILE A CA 1
ATOM 1424 C C . ILE A 1 193 ? 0.386 21.933 2.700 1.00 49.91 193 ILE A C 1
ATOM 1426 O O . ILE A 1 193 ? 1.523 22.016 2.254 1.00 49.91 193 ILE A O 1
ATOM 1430 N N . GLY A 1 194 ? -0.533 22.873 2.449 1.00 53.09 194 GLY A N 1
ATOM 1431 C CA . GLY A 1 194 ? -0.257 24.033 1.591 1.00 53.09 194 GLY A CA 1
ATOM 1432 C C . GLY A 1 194 ? 0.836 24.962 2.135 1.00 53.09 194 GLY A C 1
ATOM 1433 O O . GLY A 1 194 ? 1.615 25.518 1.364 1.00 53.09 194 GLY A O 1
ATOM 1434 N N . VAL A 1 195 ? 0.940 25.100 3.461 1.00 57.69 195 VAL A N 1
ATOM 1435 C CA . VAL A 1 195 ? 2.010 25.879 4.107 1.00 57.69 195 VAL A CA 1
ATOM 1436 C C . VAL A 1 195 ? 3.333 25.111 4.062 1.00 57.69 195 VAL A C 1
ATOM 1438 O O . VAL A 1 195 ? 4.371 25.700 3.762 1.00 57.69 195 VAL A O 1
ATOM 1441 N N . LEU A 1 196 ? 3.291 23.791 4.270 1.00 53.53 196 LEU A N 1
ATOM 1442 C CA . LEU A 1 196 ? 4.476 22.934 4.222 1.00 53.53 196 LEU A CA 1
ATOM 1443 C C . LEU A 1 196 ? 5.049 22.795 2.801 1.00 53.53 196 LEU A C 1
ATOM 1445 O O . LEU A 1 196 ? 6.253 22.924 2.627 1.00 53.53 196 LEU A O 1
ATOM 1449 N N . PHE A 1 197 ? 4.210 22.615 1.773 1.00 49.94 197 PHE A N 1
ATOM 1450 C CA . PHE A 1 197 ? 4.637 22.556 0.366 1.00 49.94 197 PHE A CA 1
ATOM 1451 C C . PHE A 1 197 ? 5.212 23.890 -0.118 1.00 49.94 197 PHE A C 1
ATOM 1453 O O . PHE A 1 197 ? 6.154 23.905 -0.907 1.00 49.94 197 PHE A O 1
ATOM 1460 N N . ARG A 1 198 ? 4.696 25.020 0.383 1.00 54.81 198 ARG A N 1
ATOM 1461 C CA . ARG A 1 198 ? 5.242 26.350 0.077 1.00 54.81 198 ARG A CA 1
ATOM 1462 C C . ARG A 1 198 ? 6.598 26.588 0.750 1.00 54.81 198 ARG A C 1
ATOM 1464 O O . ARG A 1 198 ? 7.434 27.279 0.175 1.00 54.81 198 ARG A O 1
ATOM 1471 N N . ALA A 1 199 ? 6.833 25.988 1.919 1.00 51.28 199 ALA A N 1
ATOM 1472 C CA . ALA A 1 199 ? 8.129 26.005 2.597 1.00 51.28 199 ALA A CA 1
ATOM 1473 C C . ALA A 1 199 ? 9.142 25.029 1.960 1.00 51.28 199 ALA A C 1
ATOM 1475 O O . ALA A 1 199 ? 10.277 25.414 1.689 1.00 51.28 199 ALA A O 1
ATOM 1476 N N . ALA A 1 200 ? 8.725 23.798 1.647 1.00 47.62 200 ALA A N 1
ATOM 1477 C CA . ALA A 1 200 ? 9.570 22.768 1.041 1.00 47.62 200 ALA A CA 1
ATOM 1478 C C . ALA A 1 200 ? 9.940 23.097 -0.416 1.00 47.62 200 ALA A C 1
ATOM 1480 O O . ALA A 1 200 ? 11.104 22.988 -0.795 1.00 47.62 200 ALA A O 1
ATOM 1481 N N . GLY A 1 201 ? 8.997 23.602 -1.219 1.00 44.53 201 GLY A N 1
ATOM 1482 C CA . GLY A 1 201 ? 9.269 24.048 -2.590 1.00 44.53 201 GLY A CA 1
ATOM 1483 C C . GLY A 1 201 ? 10.274 25.207 -2.671 1.00 44.53 201 GLY A C 1
ATOM 1484 O O . GLY A 1 201 ? 11.003 25.324 -3.652 1.00 44.53 201 GLY A O 1
ATOM 1485 N N . GLY A 1 202 ? 10.376 26.030 -1.620 1.00 49.06 202 GLY A N 1
ATOM 1486 C CA . GLY A 1 202 ? 11.409 27.064 -1.507 1.00 49.06 202 GLY A CA 1
ATOM 1487 C C . GLY A 1 202 ? 12.806 26.510 -1.201 1.00 49.06 202 GLY A C 1
ATOM 1488 O O . GLY A 1 202 ? 13.799 27.098 -1.626 1.00 49.06 202 GLY A O 1
ATOM 1489 N N . ALA A 1 203 ? 12.898 25.374 -0.504 1.00 52.75 203 ALA A N 1
ATOM 1490 C CA . ALA A 1 203 ? 14.169 24.728 -0.179 1.00 52.75 203 ALA A CA 1
ATOM 1491 C C . ALA A 1 203 ? 14.771 23.997 -1.393 1.00 52.75 203 ALA A C 1
ATOM 1493 O O . ALA A 1 203 ? 15.958 24.164 -1.668 1.00 52.75 203 ALA A O 1
ATOM 1494 N N . TYR A 1 204 ? 13.952 23.283 -2.177 1.00 54.66 204 TYR A N 1
ATOM 1495 C CA . TYR A 1 204 ? 14.414 22.619 -3.406 1.00 54.66 204 TYR A CA 1
ATOM 1496 C C . TYR A 1 204 ? 14.886 23.615 -4.476 1.00 54.66 204 TYR A C 1
ATOM 1498 O O . TYR A 1 204 ? 15.888 23.367 -5.143 1.00 54.66 204 TYR A O 1
ATOM 1506 N N . ARG A 1 205 ? 14.240 24.787 -4.592 1.00 52.81 205 ARG A N 1
ATOM 1507 C CA . ARG A 1 205 ? 14.654 25.837 -5.541 1.00 52.81 205 ARG A CA 1
ATOM 1508 C C . ARG A 1 205 ? 16.032 26.429 -5.208 1.00 52.81 205 ARG A C 1
ATOM 1510 O O . ARG A 1 205 ? 16.812 26.675 -6.116 1.00 52.81 205 ARG A O 1
ATOM 1517 N N . ARG A 1 206 ? 16.371 26.542 -3.916 1.00 55.06 206 ARG A N 1
ATOM 1518 C CA . ARG A 1 206 ? 17.693 27.009 -3.453 1.00 55.06 206 ARG A CA 1
ATOM 1519 C C . ARG A 1 206 ? 18.809 25.968 -3.579 1.00 55.06 206 ARG A C 1
ATOM 1521 O O . ARG A 1 206 ? 19.970 26.355 -3.636 1.00 55.06 206 ARG A O 1
ATOM 1528 N N . MET A 1 207 ? 18.488 24.672 -3.596 1.00 50.66 207 MET A N 1
ATOM 1529 C CA . MET A 1 207 ? 19.475 23.624 -3.901 1.00 50.66 207 MET A CA 1
ATOM 1530 C C . MET A 1 207 ? 19.728 23.498 -5.407 1.00 50.66 207 MET A C 1
ATOM 1532 O O . MET A 1 207 ? 20.868 23.278 -5.798 1.00 50.66 207 MET A O 1
ATOM 1536 N N . GLY A 1 208 ? 18.707 23.709 -6.247 1.00 50.47 208 GLY A N 1
ATOM 1537 C CA . GLY A 1 208 ? 18.867 23.741 -7.705 1.00 50.47 208 GLY A CA 1
ATOM 1538 C C . GLY A 1 208 ? 19.701 24.928 -8.200 1.00 50.47 208 GLY A C 1
ATOM 1539 O O . GLY A 1 208 ? 20.606 24.736 -9.006 1.00 50.47 208 GLY A O 1
ATOM 1540 N N . GLU A 1 209 ? 19.477 26.129 -7.653 1.00 52.84 209 GLU A N 1
ATOM 1541 C CA . GLU A 1 209 ? 20.262 27.330 -8.003 1.00 52.84 209 GLU A CA 1
ATOM 1542 C C . GLU A 1 209 ? 21.732 27.262 -7.557 1.00 52.84 209 GLU A C 1
ATOM 1544 O O . GLU A 1 209 ? 22.550 28.006 -8.078 1.00 52.84 209 GLU A O 1
ATOM 1549 N N . ARG A 1 210 ? 22.103 26.349 -6.647 1.00 53.00 210 ARG A N 1
ATOM 1550 C CA . ARG A 1 210 ? 23.506 26.144 -6.238 1.00 53.00 210 ARG A CA 1
ATOM 1551 C C . ARG A 1 210 ? 24.261 25.109 -7.073 1.00 53.00 210 ARG A C 1
ATOM 1553 O O . ARG A 1 210 ? 25.469 24.999 -6.927 1.00 53.00 210 ARG A O 1
ATOM 1560 N N . ALA A 1 211 ? 23.557 24.344 -7.905 1.00 56.22 211 ALA A N 1
ATOM 1561 C CA . ALA A 1 211 ? 24.140 23.323 -8.779 1.00 56.22 211 ALA A CA 1
ATOM 1562 C C . ALA A 1 211 ? 24.228 23.776 -10.249 1.00 56.22 211 ALA A C 1
ATOM 1564 O O . ALA A 1 211 ? 24.653 23.008 -11.105 1.00 56.22 211 ALA A O 1
ATOM 1565 N N . THR A 1 212 ? 23.795 25.006 -10.551 1.00 52.75 212 THR A N 1
ATOM 1566 C CA . THR A 1 212 ? 23.845 25.607 -11.897 1.00 52.75 212 THR A CA 1
ATOM 1567 C C . THR A 1 212 ? 24.473 27.001 -11.903 1.00 52.75 212 THR A C 1
ATOM 1569 O O . THR A 1 212 ? 24.208 27.795 -12.800 1.00 52.75 212 THR A O 1
ATOM 1572 N N . GLU A 1 213 ? 25.365 27.292 -10.955 1.00 53.53 213 GLU A N 1
ATOM 1573 C CA . GLU A 1 213 ? 26.563 28.031 -11.351 1.00 53.53 213 GLU A CA 1
ATOM 1574 C C . GLU A 1 213 ? 27.477 26.978 -11.981 1.00 53.53 213 GLU A C 1
ATOM 1576 O O . GLU A 1 213 ? 28.044 26.169 -11.243 1.00 53.53 213 GLU A O 1
ATOM 1581 N N . PRO A 1 214 ? 27.559 26.875 -13.323 1.00 58.88 214 PRO A N 1
ATOM 1582 C CA . PRO A 1 214 ? 28.730 26.251 -13.903 1.00 58.88 214 PRO A CA 1
ATOM 1583 C C . PRO A 1 214 ? 29.918 26.976 -13.275 1.00 58.88 214 PRO A C 1
ATOM 1585 O O . PRO A 1 214 ? 30.034 28.195 -13.406 1.00 58.88 214 PRO A O 1
ATOM 1588 N N . GLU A 1 215 ? 30.769 26.245 -12.555 1.00 58.75 215 GLU A N 1
ATOM 1589 C CA . GLU A 1 215 ? 32.171 26.623 -12.529 1.00 58.75 215 GLU A CA 1
ATOM 1590 C C . GLU A 1 215 ? 32.537 26.756 -14.009 1.00 58.75 215 GLU A C 1
ATOM 1592 O O . GLU A 1 215 ? 32.681 25.766 -14.726 1.00 58.75 215 GLU A O 1
ATOM 1597 N N . GLU A 1 216 ? 32.558 27.994 -14.505 1.00 58.94 216 GLU A N 1
ATOM 1598 C CA . GLU A 1 216 ? 33.454 28.378 -15.576 1.00 58.94 216 GLU A CA 1
ATOM 1599 C C . GLU A 1 216 ? 34.824 27.938 -15.063 1.00 58.94 216 GLU A C 1
ATOM 1601 O O . GLU A 1 216 ? 35.497 28.658 -14.327 1.00 58.94 216 GLU A O 1
ATOM 1606 N N . GLU A 1 217 ? 35.180 26.685 -15.362 1.00 56.66 217 GLU A N 1
ATOM 1607 C CA . GLU A 1 217 ? 36.554 26.232 -15.430 1.00 56.66 217 GLU A CA 1
ATOM 1608 C C . GLU A 1 217 ? 37.216 27.204 -16.394 1.00 56.66 217 GLU A C 1
ATOM 1610 O O . GLU A 1 217 ? 37.165 27.058 -17.618 1.00 56.66 217 GLU A O 1
ATOM 1615 N N . GLU A 1 218 ? 37.758 28.273 -15.815 1.00 62.62 218 GLU A N 1
ATOM 1616 C CA . GLU A 1 218 ? 38.662 29.174 -16.484 1.00 62.62 218 GLU A CA 1
ATOM 1617 C C . GLU A 1 218 ? 39.713 28.255 -17.114 1.00 62.62 218 GLU A C 1
ATOM 1619 O O . GLU A 1 218 ? 40.381 27.510 -16.382 1.00 62.62 218 GLU A O 1
ATOM 1624 N N . PRO A 1 219 ? 39.801 28.202 -18.458 1.00 67.75 219 PRO A N 1
ATOM 1625 C CA . PRO A 1 219 ? 40.710 27.292 -19.128 1.00 67.75 219 PRO A CA 1
ATOM 1626 C C . PRO A 1 219 ? 42.081 27.516 -18.506 1.00 67.75 219 PRO A C 1
ATOM 1628 O O . PRO A 1 219 ? 42.469 28.681 -18.371 1.00 67.75 219 PRO A O 1
ATOM 1631 N N . PRO A 1 220 ? 42.780 26.451 -18.070 1.00 66.38 220 PRO A N 1
ATOM 1632 C CA . PRO A 1 220 ? 43.982 26.566 -17.267 1.00 66.38 220 PRO A CA 1
ATOM 1633 C C . PRO A 1 220 ? 44.930 27.515 -17.979 1.00 66.38 220 PRO A C 1
ATOM 1635 O O . PRO A 1 220 ? 45.536 27.154 -18.991 1.00 66.38 220 PRO A O 1
ATOM 1638 N N . GLN A 1 221 ? 45.015 28.754 -17.478 1.00 67.44 221 GLN A N 1
ATOM 1639 C CA . GLN A 1 221 ? 45.956 29.707 -18.023 1.00 67.44 221 GLN A CA 1
ATOM 1640 C C . GLN A 1 221 ? 47.309 29.026 -17.870 1.00 67.44 221 GLN A C 1
ATOM 1642 O O . GLN A 1 221 ? 47.652 28.627 -16.747 1.00 67.44 221 GLN A O 1
ATOM 1647 N N . PRO A 1 222 ? 48.051 28.810 -18.970 1.00 64.06 222 PRO A N 1
ATOM 1648 C CA . PRO A 1 222 ? 49.353 28.193 -18.895 1.00 64.06 222 PRO A CA 1
ATOM 1649 C C . PRO A 1 222 ? 50.171 29.079 -17.971 1.00 64.06 222 PRO A C 1
ATOM 1651 O O . PRO A 1 222 ? 50.563 30.187 -18.339 1.00 64.06 222 PRO A O 1
ATOM 1654 N N . ARG A 1 223 ? 50.373 28.615 -16.732 1.00 59.88 223 ARG A N 1
ATOM 1655 C CA . ARG A 1 223 ? 51.325 29.211 -15.811 1.00 59.88 223 ARG A CA 1
ATOM 1656 C C . ARG A 1 223 ? 52.621 29.218 -16.586 1.00 59.88 223 ARG A C 1
ATOM 1658 O O . ARG A 1 223 ? 53.218 28.161 -16.785 1.00 59.88 223 ARG A O 1
ATOM 1665 N N . ALA A 1 224 ? 53.005 30.399 -17.063 1.00 60.09 224 ALA A N 1
ATOM 1666 C CA . ALA A 1 224 ? 54.324 30.646 -17.586 1.00 60.09 224 ALA A CA 1
ATOM 1667 C C . ALA A 1 224 ? 55.267 30.214 -16.470 1.00 60.09 224 ALA A C 1
ATOM 1669 O O . ALA A 1 224 ? 55.399 30.872 -15.434 1.00 60.09 224 ALA A O 1
ATOM 1670 N N . LEU A 1 225 ? 55.809 29.014 -16.645 1.00 59.75 225 LEU A N 1
ATOM 1671 C CA . LEU A 1 225 ? 56.797 28.428 -15.782 1.00 59.75 225 LEU A CA 1
ATOM 1672 C C . LEU A 1 225 ? 58.007 29.341 -15.954 1.00 59.75 225 LEU A C 1
ATOM 1674 O O . LEU A 1 225 ? 58.805 29.170 -16.871 1.00 59.75 225 LEU A O 1
ATOM 1678 N N . ASN A 1 226 ? 58.102 30.369 -15.112 1.00 60.56 226 ASN A N 1
ATOM 1679 C CA . ASN A 1 226 ? 59.319 31.137 -14.932 1.00 60.56 226 ASN A CA 1
ATOM 1680 C C . ASN A 1 226 ? 60.322 30.186 -14.282 1.00 60.56 226 ASN A C 1
ATOM 1682 O O . ASN A 1 226 ? 60.548 30.209 -13.071 1.00 60.56 226 ASN A O 1
ATOM 1686 N N . VAL A 1 227 ? 60.896 29.311 -15.110 1.00 60.66 227 VAL A N 1
ATOM 1687 C CA . VAL A 1 227 ? 62.095 28.545 -14.813 1.00 60.66 227 VAL A CA 1
ATOM 1688 C C . VAL A 1 227 ? 63.202 29.573 -14.703 1.00 60.66 227 VAL A C 1
ATOM 1690 O O . VAL A 1 227 ? 63.918 29.892 -15.650 1.00 60.66 227 VAL A O 1
ATOM 1693 N N . ARG A 1 228 ? 63.316 30.150 -13.512 1.00 51.44 228 ARG A N 1
ATOM 1694 C CA . ARG A 1 228 ? 64.517 30.847 -13.101 1.00 51.44 228 ARG A CA 1
ATOM 1695 C C . ARG A 1 228 ? 65.561 29.750 -12.944 1.00 51.44 228 ARG A C 1
ATOM 1697 O O . ARG A 1 228 ? 65.623 29.087 -11.913 1.00 51.44 228 ARG A O 1
ATOM 1704 N N . VAL A 1 229 ? 66.319 29.520 -14.015 1.00 55.75 229 VAL A N 1
ATOM 1705 C CA . VAL A 1 229 ? 67.544 28.719 -14.012 1.00 55.75 229 VAL A CA 1
ATOM 1706 C C . VAL A 1 229 ? 68.514 29.417 -13.061 1.00 55.75 229 VAL A C 1
ATOM 1708 O O . VAL A 1 229 ? 69.312 30.261 -13.453 1.00 55.75 229 VAL A O 1
ATOM 1711 N N . ALA A 1 230 ? 68.385 29.121 -11.772 1.00 51.19 230 ALA A N 1
ATOM 1712 C CA . ALA A 1 230 ? 69.431 29.360 -10.805 1.00 51.19 230 ALA A CA 1
ATOM 1713 C C . ALA A 1 230 ? 70.412 28.202 -10.969 1.00 51.19 230 ALA A C 1
ATOM 1715 O O . ALA A 1 230 ? 70.227 27.117 -10.421 1.00 51.19 230 ALA A O 1
ATOM 1716 N N . SER A 1 231 ? 71.434 28.431 -11.788 1.00 59.31 231 SER A N 1
ATOM 1717 C CA . SER A 1 231 ? 72.652 27.638 -11.779 1.00 59.31 231 SER A CA 1
ATOM 1718 C C . SER A 1 231 ? 73.252 27.706 -10.376 1.00 59.31 231 SER A C 1
ATOM 1720 O O . SER A 1 231 ? 73.924 28.679 -10.035 1.00 59.31 231 SER A O 1
ATOM 1722 N N . ASN A 1 232 ? 72.995 26.696 -9.552 1.00 53.78 232 ASN A N 1
ATOM 1723 C CA . ASN A 1 232 ? 73.831 26.443 -8.393 1.00 53.78 232 ASN A CA 1
ATOM 1724 C C . ASN A 1 232 ? 74.311 24.998 -8.436 1.00 53.78 232 ASN A C 1
ATOM 1726 O O . ASN A 1 232 ? 73.628 24.049 -8.059 1.00 53.78 232 ASN A O 1
ATOM 1730 N N . VAL A 1 233 ? 75.512 24.883 -8.989 1.00 56.53 233 VAL A N 1
ATOM 1731 C CA . VAL A 1 233 ? 76.416 23.752 -8.869 1.00 56.53 233 VAL A CA 1
ATOM 1732 C C . VAL A 1 233 ? 76.826 23.643 -7.401 1.00 56.53 233 VAL A C 1
ATOM 1734 O O . VAL A 1 233 ? 77.469 24.545 -6.878 1.00 56.53 233 VAL A O 1
ATOM 1737 N N . ASN A 1 234 ? 76.453 22.547 -6.746 1.00 55.97 234 ASN A N 1
ATOM 1738 C CA . ASN A 1 234 ? 77.249 21.871 -5.715 1.00 55.97 234 ASN A CA 1
ATOM 1739 C C . ASN A 1 234 ? 76.518 20.566 -5.371 1.00 55.97 234 ASN A C 1
ATOM 1741 O O . ASN A 1 234 ? 75.410 20.587 -4.853 1.00 55.97 234 ASN A O 1
ATOM 1745 N N . ALA A 1 235 ? 76.955 19.431 -5.907 1.00 52.09 235 ALA A N 1
ATOM 1746 C CA . ALA A 1 235 ? 78.061 18.625 -5.395 1.00 52.09 235 ALA A CA 1
ATOM 1747 C C . ALA A 1 235 ? 77.744 17.996 -4.027 1.00 52.09 235 ALA A C 1
ATOM 1749 O O . ALA A 1 235 ? 77.691 18.680 -3.010 1.00 52.09 235 ALA A O 1
ATOM 1750 N N . ALA A 1 236 ? 77.664 16.664 -4.075 1.00 49.03 236 ALA A N 1
ATOM 1751 C CA . ALA A 1 236 ? 77.847 15.686 -3.006 1.00 49.03 236 ALA A CA 1
ATOM 1752 C C . ALA A 1 236 ? 76.600 14.951 -2.480 1.00 49.03 236 ALA A C 1
ATOM 1754 O O . ALA A 1 236 ? 75.641 15.522 -1.976 1.00 49.03 236 ALA A O 1
ATOM 1755 N N . ASN A 1 237 ? 76.786 13.630 -2.510 1.00 49.38 237 ASN A N 1
ATOM 1756 C CA . ASN A 1 237 ? 76.133 12.558 -1.773 1.00 49.38 237 ASN A CA 1
ATOM 1757 C C . ASN A 1 237 ? 74.812 12.018 -2.306 1.00 49.38 237 ASN A C 1
ATOM 1759 O O . ASN A 1 237 ? 73.730 12.565 -2.123 1.00 49.38 237 ASN A O 1
ATOM 1763 N N . GLY A 1 238 ? 74.958 10.847 -2.925 1.00 53.47 238 GLY A N 1
ATOM 1764 C CA . GLY A 1 238 ? 73.863 9.988 -3.297 1.00 53.47 238 GLY A CA 1
ATOM 1765 C C . GLY A 1 238 ? 73.280 9.227 -2.118 1.00 53.47 238 GLY A C 1
ATOM 1766 O O . GLY A 1 238 ? 73.894 9.050 -1.069 1.00 53.47 238 GLY A O 1
ATOM 1767 N N . SER A 1 239 ? 72.085 8.719 -2.360 1.00 53.59 239 SER A N 1
ATOM 1768 C CA . SER A 1 239 ? 71.610 7.474 -1.788 1.00 53.59 239 SER A CA 1
ATOM 1769 C C . SER A 1 239 ? 70.525 6.955 -2.720 1.00 53.59 239 SER A C 1
ATOM 1771 O O . SER A 1 239 ? 69.664 7.710 -3.174 1.00 53.59 239 SER A O 1
ATOM 1773 N N . ALA A 1 240 ? 70.663 5.688 -3.084 1.00 52.38 240 ALA A N 1
ATOM 1774 C CA . ALA A 1 240 ? 69.842 4.990 -4.050 1.00 52.38 240 ALA A CA 1
ATOM 1775 C C . ALA A 1 240 ? 68.367 4.953 -3.618 1.00 52.38 240 ALA A C 1
ATOM 1777 O O . ALA A 1 240 ? 68.051 4.534 -2.505 1.00 52.38 240 ALA A O 1
ATOM 1778 N N . ALA A 1 241 ? 67.472 5.339 -4.529 1.00 49.41 241 ALA A N 1
ATOM 1779 C CA . ALA A 1 241 ? 66.048 5.043 -4.438 1.00 49.41 241 ALA A CA 1
ATOM 1780 C C . ALA A 1 241 ? 65.744 3.812 -5.317 1.00 49.41 241 ALA A C 1
ATOM 1782 O O . ALA A 1 241 ? 66.214 3.761 -6.458 1.00 49.41 241 ALA A O 1
ATOM 1783 N N . PRO A 1 242 ? 65.007 2.809 -4.810 1.00 59.28 242 PRO A N 1
ATOM 1784 C CA . PRO A 1 242 ? 64.722 1.584 -5.543 1.00 59.28 242 PRO A CA 1
ATOM 1785 C C . PRO A 1 242 ? 63.717 1.847 -6.669 1.00 59.28 242 PRO A C 1
ATOM 1787 O O . PRO A 1 242 ? 62.676 2.472 -6.467 1.00 59.28 242 PRO A O 1
ATOM 1790 N N . ALA A 1 243 ? 64.049 1.347 -7.857 1.00 47.38 243 ALA A N 1
ATOM 1791 C CA . ALA A 1 243 ? 63.179 1.330 -9.021 1.00 47.38 243 ALA A CA 1
ATOM 1792 C C . ALA A 1 243 ? 61.919 0.505 -8.723 1.00 47.38 243 ALA A C 1
ATOM 1794 O O . ALA A 1 243 ? 62.003 -0.692 -8.446 1.00 47.38 243 ALA A O 1
ATOM 1795 N N . LEU A 1 244 ? 60.753 1.145 -8.791 1.00 65.62 244 LEU A N 1
ATOM 1796 C CA . LEU A 1 244 ? 59.487 0.432 -8.894 1.00 65.62 244 LEU A CA 1
ATOM 1797 C C . LEU A 1 244 ? 59.344 -0.097 -10.332 1.00 65.62 244 LEU A C 1
ATOM 1799 O O . LEU A 1 244 ? 59.651 0.639 -11.274 1.00 65.62 244 LEU A O 1
ATOM 1803 N N . PRO A 1 245 ? 58.909 -1.355 -10.519 1.00 61.09 245 PRO A N 1
ATOM 1804 C CA . PRO A 1 245 ? 58.707 -1.925 -11.842 1.00 61.09 245 PRO A CA 1
ATOM 1805 C C . PRO A 1 245 ? 57.572 -1.187 -12.552 1.00 61.09 245 PRO A C 1
ATOM 1807 O O . PRO A 1 245 ? 56.481 -1.015 -12.005 1.00 61.09 245 PRO A O 1
ATOM 1810 N N . ALA A 1 246 ? 57.846 -0.751 -13.778 1.00 48.78 246 ALA A N 1
ATOM 1811 C CA . ALA A 1 246 ? 56.839 -0.245 -14.689 1.00 48.78 246 ALA A CA 1
ATOM 1812 C C . ALA A 1 246 ? 55.786 -1.342 -14.917 1.00 48.78 246 ALA A C 1
ATOM 1814 O O . ALA A 1 246 ? 56.092 -2.391 -15.480 1.00 48.78 246 ALA A O 1
ATOM 1815 N N . MET A 1 247 ? 54.553 -1.114 -14.460 1.00 55.38 247 MET A N 1
ATOM 1816 C CA . MET A 1 247 ? 53.405 -1.849 -14.979 1.00 55.38 247 MET A CA 1
ATOM 1817 C C . MET A 1 247 ? 53.201 -1.398 -16.423 1.00 55.38 247 MET A C 1
ATOM 1819 O O . MET A 1 247 ? 52.713 -0.299 -16.685 1.00 55.38 247 MET A O 1
ATOM 1823 N N . GLU A 1 248 ? 53.630 -2.246 -17.347 1.00 62.09 248 GLU A N 1
ATOM 1824 C CA . GLU A 1 248 ? 53.314 -2.160 -18.763 1.00 62.09 248 GLU A CA 1
ATOM 1825 C C . GLU A 1 248 ? 51.812 -2.414 -18.925 1.00 62.09 248 GLU A C 1
ATOM 1827 O O . GLU A 1 248 ? 51.324 -3.540 -18.835 1.00 62.09 248 GLU A O 1
ATOM 1832 N N . VAL A 1 249 ? 51.055 -1.327 -19.069 1.00 65.88 249 VAL A N 1
ATOM 1833 C CA . VAL A 1 249 ? 49.636 -1.378 -19.413 1.00 65.88 249 VAL A CA 1
ATOM 1834 C C . VAL A 1 249 ? 49.550 -1.856 -20.860 1.00 65.88 249 VAL A C 1
ATOM 1836 O O . VAL A 1 249 ? 49.699 -1.072 -21.795 1.00 65.88 249 VAL A O 1
ATOM 1839 N N . VAL A 1 250 ? 49.345 -3.162 -21.035 1.00 66.81 250 VAL A N 1
ATOM 1840 C CA . VAL A 1 250 ? 48.992 -3.773 -22.319 1.00 66.81 250 VAL A CA 1
ATOM 1841 C C . VAL A 1 250 ? 47.610 -3.251 -22.701 1.00 66.81 250 VAL A C 1
ATOM 1843 O O . VAL A 1 250 ? 46.593 -3.687 -22.169 1.00 66.81 250 VAL A O 1
ATOM 1846 N N . VAL A 1 251 ? 47.585 -2.264 -23.593 1.00 75.62 251 VAL A N 1
ATOM 1847 C CA . VAL A 1 251 ? 46.367 -1.805 -24.262 1.00 75.62 251 VAL A CA 1
ATOM 1848 C C . VAL A 1 251 ? 46.017 -2.863 -25.315 1.00 75.62 251 VAL A C 1
ATOM 1850 O O . VAL A 1 251 ? 46.820 -3.066 -26.228 1.00 75.62 251 VAL A O 1
ATOM 1853 N N . PRO A 1 252 ? 44.874 -3.566 -25.208 1.00 64.19 252 PRO A N 1
ATOM 1854 C CA . PRO A 1 252 ? 44.492 -4.551 -26.207 1.00 64.19 252 PRO A CA 1
ATOM 1855 C C . PRO A 1 252 ? 44.249 -3.860 -27.550 1.00 64.19 252 PRO A C 1
ATOM 1857 O O . PRO A 1 252 ? 43.511 -2.878 -27.649 1.00 64.19 252 PRO A O 1
ATOM 1860 N N . ASN A 1 253 ? 44.927 -4.373 -28.574 1.00 69.12 253 ASN A N 1
ATOM 1861 C CA . ASN A 1 253 ? 44.840 -3.912 -29.948 1.00 69.12 253 ASN A CA 1
ATOM 1862 C C . ASN A 1 253 ? 43.448 -4.277 -30.508 1.00 69.12 253 ASN A C 1
ATOM 1864 O O . ASN A 1 253 ? 43.092 -5.454 -30.496 1.00 69.12 253 ASN A O 1
ATOM 1868 N N . PRO A 1 254 ? 42.648 -3.326 -31.020 1.00 64.12 254 PRO A N 1
ATOM 1869 C CA . PRO A 1 254 ? 41.296 -3.590 -31.532 1.00 64.12 254 PRO A CA 1
ATOM 1870 C C . PRO A 1 254 ? 41.250 -4.399 -32.845 1.00 64.12 254 PRO A C 1
ATOM 1872 O O . PRO A 1 254 ? 40.203 -4.467 -33.480 1.00 64.12 254 PRO A O 1
ATOM 1875 N N . ALA A 1 255 ? 42.366 -4.998 -33.267 1.00 61.31 255 ALA A N 1
ATOM 1876 C CA . ALA A 1 255 ? 42.470 -5.802 -34.483 1.00 61.31 255 ALA A CA 1
ATOM 1877 C C . ALA A 1 255 ? 42.237 -7.313 -34.263 1.00 61.31 255 ALA A C 1
ATOM 1879 O O . ALA A 1 255 ? 42.136 -8.037 -35.245 1.00 61.31 255 ALA A O 1
ATOM 1880 N N . ASP A 1 256 ? 42.103 -7.782 -33.016 1.00 58.50 256 ASP A N 1
ATOM 1881 C CA . ASP A 1 256 ? 41.873 -9.206 -32.696 1.00 58.50 256 ASP A CA 1
ATOM 1882 C C . ASP A 1 256 ? 40.375 -9.559 -32.525 1.00 58.50 256 ASP A C 1
ATOM 1884 O O . ASP A 1 256 ? 40.024 -10.543 -31.879 1.00 58.50 256 ASP A O 1
ATOM 1888 N N . ALA A 1 257 ? 39.468 -8.742 -33.075 1.00 60.72 257 ALA A N 1
ATOM 1889 C CA . ALA A 1 257 ? 38.018 -8.863 -32.885 1.00 60.72 257 ALA A CA 1
ATOM 1890 C C . ALA A 1 257 ? 37.268 -9.591 -34.023 1.00 60.72 257 ALA A C 1
ATOM 1892 O O . ALA A 1 257 ? 36.065 -9.387 -34.168 1.00 60.72 257 ALA A O 1
ATOM 1893 N N . ASP A 1 258 ? 37.939 -10.445 -34.802 1.00 55.28 258 ASP A N 1
ATOM 1894 C CA . ASP A 1 258 ? 37.319 -11.196 -35.903 1.00 55.28 258 ASP A CA 1
ATOM 1895 C C . ASP A 1 258 ? 37.683 -12.692 -35.855 1.00 55.28 258 ASP A C 1
ATOM 1897 O O . ASP A 1 258 ? 38.666 -13.104 -36.462 1.00 55.28 258 ASP A O 1
ATOM 1901 N N . ASP A 1 259 ? 36.865 -13.514 -35.181 1.00 58.66 259 ASP A N 1
ATOM 1902 C CA . ASP A 1 259 ? 36.481 -14.847 -35.692 1.00 58.66 259 ASP A CA 1
ATOM 1903 C C . ASP A 1 259 ? 35.234 -15.407 -34.959 1.00 58.66 259 ASP A C 1
ATOM 1905 O O . ASP A 1 259 ? 35.337 -15.926 -33.846 1.00 58.66 259 ASP A O 1
ATOM 1909 N N . PRO A 1 260 ? 34.024 -15.315 -35.545 1.00 61.47 260 PRO A N 1
ATOM 1910 C CA . PRO A 1 260 ? 32.814 -15.897 -34.973 1.00 61.47 260 PRO A CA 1
ATOM 1911 C C . PRO A 1 260 ? 32.529 -17.339 -35.445 1.00 61.47 260 PRO A C 1
ATOM 1913 O O . PRO A 1 260 ? 31.377 -17.768 -35.373 1.00 61.47 260 PRO A O 1
ATOM 1916 N N . THR A 1 261 ? 33.509 -18.106 -35.947 1.00 56.97 261 THR A N 1
ATOM 1917 C CA . THR A 1 261 ? 33.230 -19.430 -36.550 1.00 56.97 261 THR A CA 1
ATOM 1918 C C . THR A 1 261 ? 33.574 -20.676 -35.725 1.00 56.97 261 THR A C 1
ATOM 1920 O O . THR A 1 261 ? 33.284 -21.786 -36.175 1.00 56.97 261 THR A O 1
ATOM 1923 N N . GLU A 1 262 ? 34.042 -20.553 -34.480 1.00 56.41 262 GLU A N 1
ATOM 1924 C CA . GLU A 1 262 ? 34.400 -21.715 -33.645 1.00 56.41 262 GLU A CA 1
ATOM 1925 C C . GLU A 1 262 ? 33.400 -21.996 -32.503 1.00 56.41 262 GLU A C 1
ATOM 1927 O O . GLU A 1 262 ? 33.718 -21.946 -31.319 1.00 56.41 262 GLU A O 1
ATOM 1932 N N . ALA A 1 263 ? 32.157 -22.331 -32.861 1.00 56.62 263 ALA A N 1
ATOM 1933 C CA . ALA A 1 263 ? 31.201 -22.973 -31.952 1.00 56.62 263 ALA A CA 1
ATOM 1934 C C . ALA A 1 263 ? 30.679 -24.262 -32.598 1.00 56.62 263 ALA A C 1
ATOM 1936 O O . ALA A 1 263 ? 29.540 -24.353 -33.059 1.00 56.62 263 ALA A O 1
ATOM 1937 N N . LYS A 1 264 ? 31.565 -25.257 -32.681 1.00 52.53 264 LYS A N 1
ATOM 1938 C CA . LYS A 1 264 ? 31.259 -26.615 -33.124 1.00 52.53 264 LYS A CA 1
ATOM 1939 C C . LYS A 1 264 ? 31.509 -27.579 -31.963 1.00 52.53 264 LYS A C 1
ATOM 1941 O O . LYS A 1 264 ? 32.573 -27.552 -31.362 1.00 52.53 264 LYS A O 1
ATOM 1946 N N . ASP A 1 265 ? 30.516 -28.426 -31.709 1.00 56.22 265 ASP A N 1
ATOM 1947 C CA . ASP A 1 265 ? 30.567 -29.628 -30.871 1.00 56.22 265 ASP A CA 1
ATOM 1948 C C . ASP A 1 265 ? 30.785 -29.452 -29.360 1.00 56.22 265 ASP A C 1
ATOM 1950 O O . ASP A 1 265 ? 31.860 -29.650 -28.806 1.00 56.22 265 ASP A O 1
ATOM 1954 N N . THR A 1 266 ? 29.677 -29.246 -28.652 1.00 55.56 266 THR A N 1
ATOM 1955 C CA . THR A 1 266 ? 29.461 -29.899 -27.349 1.00 55.56 266 THR A CA 1
ATOM 1956 C C . THR A 1 266 ? 28.003 -30.339 -27.267 1.00 55.56 266 THR A C 1
ATOM 1958 O O . THR A 1 266 ? 27.160 -29.735 -26.611 1.00 55.56 266 THR A O 1
ATOM 1961 N N . ALA A 1 267 ? 27.693 -31.396 -28.021 1.00 53.16 267 ALA A N 1
ATOM 1962 C CA . ALA A 1 267 ? 26.514 -32.210 -27.779 1.00 53.16 267 ALA A CA 1
ATOM 1963 C C . ALA A 1 267 ? 26.698 -32.891 -26.415 1.00 53.16 267 ALA A C 1
ATOM 1965 O O . ALA A 1 267 ? 27.529 -33.783 -26.263 1.00 53.16 267 ALA A O 1
ATOM 1966 N N . VAL A 1 268 ? 25.977 -32.398 -25.411 1.00 64.19 268 VAL A N 1
ATOM 1967 C CA . VAL A 1 268 ? 25.890 -33.008 -24.084 1.00 64.19 268 VAL A CA 1
ATOM 1968 C C . VAL A 1 268 ? 24.772 -34.048 -24.129 1.00 64.19 268 VAL A C 1
ATOM 1970 O O . VAL A 1 268 ? 23.621 -33.715 -24.416 1.00 64.19 268 VAL A O 1
ATOM 1973 N N . ASP A 1 269 ? 25.157 -35.300 -23.891 1.00 61.47 269 ASP A N 1
ATOM 1974 C CA . ASP A 1 269 ? 24.304 -36.483 -23.753 1.00 61.47 269 ASP A CA 1
ATOM 1975 C C . ASP A 1 269 ? 23.181 -36.268 -22.714 1.00 61.47 269 ASP A C 1
ATOM 1977 O O . ASP A 1 269 ? 23.480 -35.925 -21.568 1.00 61.47 269 ASP A O 1
ATOM 1981 N N . PRO A 1 270 ? 21.898 -36.499 -23.055 1.00 59.72 270 PRO A N 1
ATOM 1982 C CA . PRO A 1 270 ? 20.787 -36.393 -22.106 1.00 59.72 270 PRO A CA 1
ATOM 1983 C C . PRO A 1 270 ? 20.491 -37.671 -21.286 1.00 59.72 270 PRO A C 1
ATOM 1985 O O . PRO A 1 270 ? 19.499 -37.684 -20.561 1.00 59.72 270 PRO A O 1
ATOM 1988 N N . ASP A 1 271 ? 21.320 -38.721 -21.342 1.00 60.44 271 ASP A N 1
ATOM 1989 C CA . ASP A 1 271 ? 20.947 -40.062 -20.839 1.00 60.44 271 ASP A CA 1
ATOM 1990 C C . ASP A 1 271 ? 21.654 -40.548 -19.552 1.00 60.44 271 ASP A C 1
ATOM 1992 O O . ASP A 1 271 ? 21.646 -41.742 -19.246 1.00 60.44 271 ASP A O 1
ATOM 1996 N N . SER A 1 272 ? 22.209 -39.662 -18.720 1.00 59.47 272 SER A N 1
ATOM 1997 C CA . SER A 1 272 ? 22.808 -40.064 -17.434 1.00 59.47 272 SER A CA 1
ATOM 1998 C C . SER A 1 272 ? 22.287 -39.259 -16.241 1.00 59.47 272 SER A C 1
ATOM 2000 O O . SER A 1 272 ? 22.890 -38.269 -15.859 1.00 59.47 272 SER A O 1
ATOM 2002 N N . GLU A 1 273 ? 21.168 -39.685 -15.653 1.00 56.97 273 GLU A N 1
ATOM 2003 C CA . GLU A 1 273 ? 21.070 -39.995 -14.210 1.00 56.97 273 GLU A CA 1
ATOM 2004 C C . GLU A 1 273 ? 19.630 -40.371 -13.849 1.00 56.97 273 GLU A C 1
ATOM 2006 O O . GLU A 1 273 ? 18.790 -39.578 -13.427 1.00 56.97 273 GLU A O 1
ATOM 2011 N N . THR A 1 274 ? 19.360 -41.658 -14.035 1.00 58.72 274 THR A N 1
ATOM 2012 C CA . THR A 1 274 ? 18.347 -42.377 -13.268 1.00 58.72 274 THR A CA 1
ATOM 2013 C C . THR A 1 274 ? 19.027 -42.889 -11.993 1.00 58.72 274 THR A C 1
ATOM 2015 O O . THR A 1 274 ? 20.151 -43.374 -12.082 1.00 58.72 274 THR A O 1
ATOM 2018 N N . ALA A 1 275 ? 18.298 -42.872 -10.871 1.00 56.16 275 ALA A N 1
ATOM 2019 C CA . ALA A 1 275 ? 18.543 -43.604 -9.614 1.00 56.16 275 ALA A CA 1
ATOM 2020 C C . ALA A 1 275 ? 19.306 -42.888 -8.475 1.00 56.16 275 ALA A C 1
ATOM 2022 O O . ALA A 1 275 ? 20.515 -43.001 -8.335 1.00 56.16 275 ALA A O 1
ATOM 2023 N N . MET A 1 276 ? 18.532 -42.279 -7.571 1.00 56.66 276 MET A N 1
ATOM 2024 C CA . MET A 1 276 ? 18.694 -42.394 -6.110 1.00 56.66 276 MET A CA 1
ATOM 2025 C C . MET A 1 276 ? 17.311 -42.069 -5.498 1.00 56.66 276 MET A C 1
ATOM 2027 O O . MET A 1 276 ? 16.862 -40.928 -5.538 1.00 56.66 276 MET A O 1
ATOM 2031 N N . GLU A 1 277 ? 16.429 -43.048 -5.258 1.00 57.09 277 GLU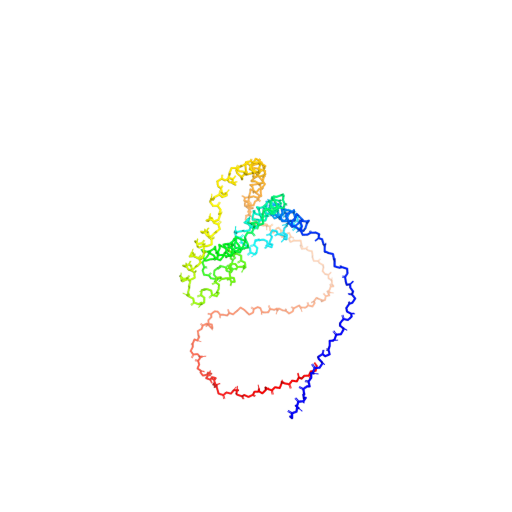 A N 1
ATOM 2032 C CA . GLU A 1 277 ? 16.426 -43.935 -4.071 1.00 57.09 277 GLU A CA 1
ATOM 2033 C C . GLU A 1 277 ? 16.265 -43.083 -2.791 1.00 57.09 277 GLU A C 1
ATOM 2035 O O . GLU A 1 277 ? 17.180 -42.394 -2.371 1.00 57.09 277 GLU A O 1
ATOM 2040 N N . THR A 1 278 ? 15.040 -42.762 -2.362 1.00 60.66 278 THR A N 1
ATOM 2041 C CA . THR A 1 278 ? 14.150 -43.551 -1.478 1.00 60.66 278 THR A CA 1
ATOM 2042 C C . THR A 1 278 ? 14.821 -44.081 -0.203 1.00 60.66 278 THR A C 1
ATOM 2044 O O . THR A 1 278 ? 15.063 -45.270 -0.092 1.00 60.66 278 THR A O 1
ATOM 2047 N N . GLU A 1 279 ? 15.017 -43.222 0.799 1.00 61.25 279 GLU A N 1
ATOM 2048 C CA . GLU A 1 279 ? 15.217 -43.622 2.205 1.00 61.25 279 GLU A CA 1
ATOM 2049 C C . GLU A 1 279 ? 14.762 -42.416 3.059 1.00 61.25 279 GLU A C 1
ATOM 2051 O O . GLU A 1 279 ? 15.341 -41.341 2.978 1.00 61.25 279 GLU A O 1
ATOM 2056 N N . ALA A 1 280 ? 13.568 -42.354 3.658 1.00 63.53 280 ALA A N 1
ATOM 2057 C CA . ALA A 1 280 ? 13.021 -43.202 4.711 1.00 63.53 280 ALA A CA 1
ATOM 2058 C C . ALA A 1 280 ? 13.998 -43.388 5.876 1.00 63.53 280 ALA A C 1
ATOM 2060 O O . ALA A 1 280 ? 14.534 -44.472 6.041 1.00 63.53 280 ALA A O 1
ATOM 2061 N N . ASP A 1 281 ? 14.153 -42.375 6.733 1.00 63.78 281 ASP A N 1
ATOM 2062 C CA . ASP A 1 281 ? 14.500 -42.681 8.117 1.00 63.78 281 ASP A CA 1
ATOM 2063 C C . ASP A 1 281 ? 13.737 -41.825 9.126 1.00 63.78 281 ASP A C 1
ATOM 2065 O O . ASP A 1 281 ? 13.490 -40.628 8.955 1.00 63.78 281 ASP A O 1
ATOM 2069 N N . ALA A 1 282 ? 13.298 -42.539 10.148 1.00 63.41 282 ALA A N 1
ATOM 2070 C CA . ALA A 1 282 ? 12.554 -42.097 11.293 1.00 63.41 282 ALA A CA 1
ATOM 2071 C C . ALA A 1 282 ? 13.536 -41.860 12.438 1.00 63.41 282 ALA A C 1
ATOM 2073 O O . ALA A 1 282 ? 14.342 -42.731 12.752 1.00 63.41 282 ALA A O 1
ATOM 2074 N N . THR A 1 283 ? 13.416 -40.737 13.139 1.00 65.31 283 THR A N 1
ATOM 2075 C CA . THR A 1 283 ? 13.754 -40.669 14.569 1.00 65.31 283 THR A CA 1
ATOM 2076 C C . THR A 1 283 ? 13.095 -39.471 15.229 1.00 65.31 283 THR A C 1
ATOM 2078 O O . THR A 1 283 ? 13.047 -38.390 14.601 1.00 65.31 283 THR A O 1
#

Foldseek 3Di:
DDDDDDPDDPDDPPPPDPPDPPPCDPPLVVLLVQLVVLLVQLVLLVCLCLPVPDPVSVVSPCVLCQAANQCSNVSSVVSNVSSVVSNVCSVVVPPPPPVQLVVLVVLLSLLVLLLQQLVCDDPVSCVVPVNSHPSSSVQQVVQCVVQNSVRSNVVSVVSNVVSCCSNCVVCVVVVVVVVVVVVVVCVVVVVVVVVSCVVVVVVVVVVVVVVPPPPPPVPPPPPPPPPPPPPDDDDDDDDDDDDDDDPPPPDDDPPVPDDPPPPDDDPDDPPDDDDDDDDDDDD

Radius of gyration: 34.95 Å; chains: 1; bounding bo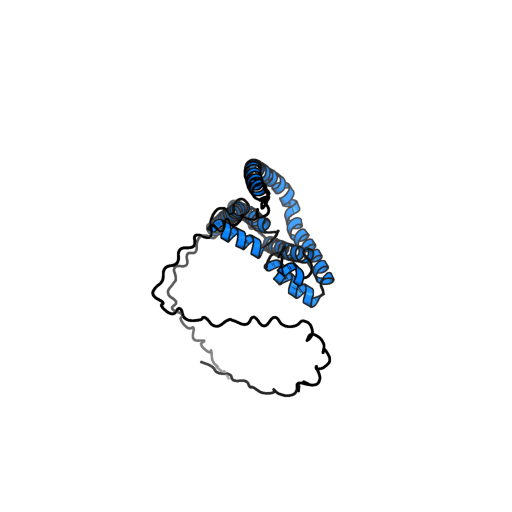x: 102×98×69 Å

pLDDT: mean 72.18, std 14.98, range [44.53, 97.38]